Protein AF-Q6SJE0-2-F1 (afdb_monomer_lite)

Structure (mmCIF, N/CA/C/O backbone):
data_AF-Q6SJE0-2-F1
#
_entry.id   AF-Q6SJE0-2-F1
#
loop_
_atom_site.group_PDB
_atom_site.id
_atom_site.type_symbol
_atom_site.label_atom_id
_atom_site.label_alt_id
_atom_site.label_comp_id
_atom_site.label_asym_id
_atom_site.label_entity_id
_atom_site.label_seq_id
_atom_site.pdbx_PDB_ins_code
_atom_site.Cartn_x
_atom_site.Cartn_y
_atom_site.Cartn_z
_atom_site.occupancy
_atom_site.B_iso_or_equiv
_atom_site.auth_seq_id
_atom_site.auth_comp_id
_atom_site.auth_asym_id
_atom_site.auth_atom_id
_atom_site.pdbx_PDB_model_num
ATOM 1 N N . MET A 1 1 ? -68.055 47.814 1.718 1.00 42.75 1 MET A N 1
ATOM 2 C CA . MET A 1 1 ? -67.120 47.490 0.617 1.00 42.75 1 MET A CA 1
ATOM 3 C C . MET A 1 1 ? -65.780 47.172 1.263 1.00 42.75 1 MET A C 1
ATOM 5 O O . MET A 1 1 ? -65.347 47.979 2.069 1.00 42.75 1 MET A O 1
ATOM 9 N N . LEU A 1 2 ? -65.361 45.897 1.252 1.00 44.34 2 LEU A N 1
ATOM 10 C CA . LEU A 1 2 ? -64.237 45.381 0.435 1.00 44.34 2 LEU A CA 1
ATOM 11 C C . LEU A 1 2 ? -62.929 46.127 0.784 1.00 44.34 2 LEU A C 1
ATOM 13 O O . LEU A 1 2 ? -62.863 47.327 0.577 1.00 44.34 2 LEU A O 1
ATOM 17 N N . VAL A 1 3 ? -61.871 45.519 1.325 1.00 53.50 3 VAL A N 1
ATOM 18 C CA . VAL A 1 3 ? -61.211 44.268 0.912 1.00 53.50 3 VAL A CA 1
ATOM 19 C C . VAL A 1 3 ? -60.376 43.715 2.086 1.00 53.50 3 VAL A C 1
ATOM 21 O O . VAL A 1 3 ? -59.632 44.461 2.715 1.00 53.50 3 VAL A O 1
ATOM 24 N N . PHE A 1 4 ? -60.475 42.408 2.355 1.00 48.00 4 PHE A N 1
ATOM 25 C CA . PHE A 1 4 ? -59.538 41.657 3.202 1.00 48.00 4 PHE A CA 1
ATOM 26 C C . PHE A 1 4 ? -58.291 41.302 2.377 1.00 48.00 4 PHE A C 1
ATOM 28 O O . PHE A 1 4 ? -58.415 40.622 1.360 1.00 48.00 4 PHE A O 1
ATOM 35 N N . ILE A 1 5 ? -57.104 41.730 2.812 1.00 68.25 5 ILE A N 1
ATOM 36 C CA . ILE A 1 5 ? -55.817 41.264 2.277 1.00 68.25 5 ILE A CA 1
ATOM 37 C C . ILE A 1 5 ? -55.161 40.419 3.369 1.00 68.25 5 ILE A C 1
ATOM 39 O O . ILE A 1 5 ? -54.798 40.929 4.428 1.00 68.25 5 ILE A O 1
ATOM 43 N N . PHE A 1 6 ? -55.076 39.111 3.125 1.00 64.12 6 PHE A N 1
ATOM 44 C CA . PHE A 1 6 ? -54.436 38.150 4.016 1.00 64.12 6 PHE A CA 1
ATOM 45 C C . PHE A 1 6 ? -52.911 38.280 3.943 1.00 64.12 6 PHE A C 1
ATOM 47 O O . PHE A 1 6 ? -52.312 38.212 2.871 1.00 64.12 6 PHE A O 1
ATOM 54 N N . LEU A 1 7 ? -52.303 38.447 5.117 1.00 50.06 7 LEU A N 1
ATOM 55 C CA . LEU A 1 7 ? -50.870 38.362 5.364 1.00 50.06 7 LEU A CA 1
ATOM 56 C C . LEU A 1 7 ? -50.436 36.891 5.321 1.00 50.06 7 LEU A C 1
ATOM 58 O O . LEU A 1 7 ? -50.905 36.086 6.121 1.00 50.06 7 LEU A O 1
ATOM 62 N N . ALA A 1 8 ? -49.495 36.564 4.441 1.00 60.72 8 ALA A N 1
ATOM 63 C CA . ALA A 1 8 ? -48.647 35.385 4.569 1.00 60.72 8 ALA A CA 1
ATOM 64 C C . ALA A 1 8 ? -47.198 35.877 4.634 1.00 60.72 8 ALA A C 1
ATOM 66 O O . ALA A 1 8 ? -46.525 36.034 3.620 1.00 60.72 8 ALA A O 1
ATOM 67 N N . VAL A 1 9 ? -46.750 36.203 5.847 1.00 64.00 9 VAL A N 1
ATOM 68 C CA . VAL A 1 9 ? -45.335 36.439 6.138 1.00 64.00 9 VAL A CA 1
ATOM 69 C C . VAL A 1 9 ?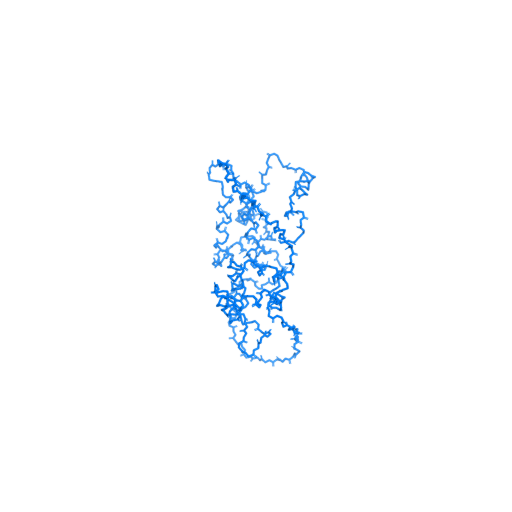 -44.719 35.069 6.386 1.00 64.00 9 VAL A C 1
ATOM 71 O O . VAL A 1 9 ? -44.906 34.469 7.442 1.00 64.00 9 VAL A O 1
ATOM 74 N N . THR A 1 10 ? -44.025 34.546 5.380 1.00 53.22 10 THR A N 1
ATOM 75 C CA . THR A 1 10 ? -43.156 33.378 5.518 1.00 53.22 10 THR A CA 1
ATOM 76 C C . THR A 1 10 ? -41.940 33.778 6.346 1.00 53.22 10 THR A C 1
ATOM 78 O O . THR A 1 10 ? -40.968 34.320 5.825 1.00 53.22 10 THR A O 1
ATOM 81 N N . LEU A 1 11 ? -42.014 33.534 7.653 1.00 48.97 11 LEU A N 1
ATOM 82 C CA . LEU A 1 11 ? -40.846 33.450 8.524 1.00 48.97 11 LEU A CA 1
ATOM 83 C C . LEU A 1 11 ? -40.150 32.116 8.235 1.00 48.97 11 LEU A C 1
ATOM 85 O O . LEU A 1 11 ? -40.431 31.102 8.869 1.00 48.97 11 LEU A O 1
ATOM 89 N N . SER A 1 12 ? -39.266 32.109 7.241 1.00 52.72 12 SER A N 1
ATOM 90 C CA . SER A 1 12 ? -38.270 31.049 7.108 1.00 52.72 12 SER A CA 1
ATOM 91 C C . SER A 1 12 ? -37.163 31.361 8.105 1.00 52.72 12 SER A C 1
ATOM 93 O O . SER A 1 12 ? -36.297 32.187 7.835 1.00 52.72 12 SER A O 1
ATOM 95 N N . SER A 1 13 ? -37.261 30.756 9.289 1.00 42.94 13 SER A N 1
ATOM 96 C CA . SER A 1 13 ? -36.211 30.787 10.303 1.00 42.94 13 SER A CA 1
ATOM 97 C C . SER A 1 13 ? -34.914 30.268 9.692 1.00 42.94 13 SER A C 1
ATOM 99 O O . SER A 1 13 ? -34.855 29.136 9.208 1.00 42.94 13 SER A O 1
ATOM 101 N N . GLU A 1 14 ? -33.884 31.104 9.738 1.00 36.78 14 GLU A N 1
ATOM 102 C CA . GLU A 1 14 ? -32.490 30.710 9.619 1.00 36.78 14 GLU A CA 1
ATOM 103 C C . GLU A 1 14 ? -32.240 29.598 10.646 1.00 36.78 14 GLU A C 1
ATOM 105 O O . GLU A 1 14 ? -32.334 29.824 11.850 1.00 36.78 14 GLU A O 1
ATOM 110 N N . ASN A 1 15 ? -31.993 28.374 10.181 1.00 38.81 15 ASN A N 1
ATOM 111 C CA . ASN A 1 15 ? -31.321 27.363 10.987 1.00 38.81 15 ASN A CA 1
ATOM 112 C C . ASN A 1 15 ? -29.909 27.247 10.426 1.00 38.81 15 ASN A C 1
ATOM 114 O O . ASN A 1 15 ? -29.604 26.431 9.559 1.00 38.81 15 ASN A O 1
ATOM 118 N N . GLU A 1 16 ? -29.079 28.160 10.914 1.00 31.39 16 GLU A N 1
ATOM 119 C CA . GLU A 1 16 ? -27.636 28.034 11.002 1.00 31.39 16 GLU A CA 1
ATOM 120 C C . GLU A 1 16 ? -27.324 26.630 11.548 1.00 31.39 16 GLU A C 1
ATOM 122 O O . GLU A 1 16 ? -27.577 26.330 12.717 1.00 31.39 16 GLU A O 1
ATOM 127 N N . SER A 1 17 ? -26.866 25.714 10.686 1.00 33.19 17 SER A N 1
ATOM 128 C CA . SER A 1 17 ? -26.392 24.405 11.132 1.00 33.19 17 SER A CA 1
ATOM 129 C C . SER A 1 17 ? -25.081 24.628 11.876 1.00 33.19 17 SER A C 1
ATOM 131 O O . SER A 1 17 ? -23.999 24.622 11.285 1.00 33.19 17 SER A O 1
ATOM 133 N N . SER A 1 18 ? -25.200 24.888 13.174 1.00 31.09 18 SER A N 1
ATOM 134 C CA . SER A 1 18 ? -24.094 24.873 14.111 1.00 31.09 18 SER A CA 1
ATOM 135 C C . SER A 1 18 ? -23.296 23.587 13.894 1.00 31.09 18 SER A C 1
ATOM 137 O O . SER A 1 18 ? -23.844 22.482 13.884 1.00 31.09 18 SER A O 1
ATOM 139 N N . SER A 1 19 ? -21.984 23.719 13.696 1.00 32.81 19 SER A N 1
ATOM 140 C CA . SER A 1 19 ? -21.051 22.601 13.801 1.00 32.81 19 SER A CA 1
ATOM 141 C C . SER A 1 19 ? -20.988 22.194 15.274 1.00 32.81 19 SER A C 1
ATOM 143 O O . SER A 1 19 ? -20.052 22.522 16.004 1.00 32.81 19 SER A O 1
ATOM 145 N N . GLN A 1 20 ? -22.054 21.570 15.759 1.00 38.06 20 GLN A N 1
ATOM 146 C CA . GLN A 1 20 ? -22.103 20.996 17.083 1.00 38.06 20 GLN A CA 1
ATOM 147 C C . GLN A 1 20 ? -21.280 19.715 16.989 1.00 38.06 20 GLN A C 1
ATOM 149 O O . GLN A 1 20 ? -21.768 18.711 16.480 1.00 38.06 20 GLN A O 1
ATOM 154 N N . THR A 1 21 ? -20.010 19.786 17.399 1.00 38.28 21 THR A N 1
ATOM 155 C CA . THR A 1 21 ? -19.160 18.614 17.635 1.00 38.28 21 THR A CA 1
ATOM 156 C C . THR A 1 21 ? -19.937 17.687 18.559 1.00 38.28 21 THR A C 1
ATOM 158 O O . THR A 1 21 ? -20.016 17.934 19.767 1.00 38.28 21 THR A O 1
ATOM 161 N N . ASN A 1 22 ? -20.609 16.693 17.985 1.00 53.81 22 ASN A N 1
ATOM 162 C CA . ASN A 1 22 ? -21.460 15.811 18.754 1.00 53.81 22 ASN A CA 1
ATOM 163 C C . ASN A 1 22 ? -20.532 14.796 19.408 1.00 53.81 22 ASN A C 1
ATOM 165 O O . ASN A 1 22 ? -19.924 13.971 18.731 1.00 53.81 22 ASN A O 1
ATOM 169 N N . ASP A 1 23 ? -20.403 14.882 20.731 1.00 78.00 23 ASP A N 1
ATOM 170 C CA . ASP A 1 23 ? -19.726 13.856 21.515 1.00 78.00 23 ASP A CA 1
ATOM 171 C C . ASP A 1 23 ? -20.300 12.482 21.132 1.00 78.00 23 ASP A C 1
ATOM 173 O O . ASP A 1 23 ? -21.518 12.314 21.013 1.00 78.00 23 ASP A O 1
ATOM 177 N N . CYS A 1 24 ? -19.433 11.495 20.914 1.00 85.44 24 CYS A N 1
ATOM 178 C CA . CYS A 1 24 ? -19.840 10.163 20.481 1.00 85.44 24 CYS A CA 1
ATOM 179 C C . CYS A 1 24 ? -20.858 9.555 21.435 1.00 85.44 24 CYS A C 1
ATOM 181 O O . CYS A 1 24 ? -21.830 8.963 20.978 1.00 85.44 24 CYS A O 1
ATOM 183 N N . ALA A 1 25 ? -20.717 9.809 22.739 1.00 83.38 25 ALA A N 1
ATOM 184 C CA . ALA A 1 25 ? -21.702 9.417 23.742 1.00 83.38 25 ALA A CA 1
ATOM 185 C C . ALA A 1 25 ? -23.124 9.912 23.406 1.00 83.38 25 ALA A C 1
ATOM 187 O O . ALA A 1 25 ? -24.089 9.155 23.519 1.00 83.38 25 ALA A O 1
ATOM 188 N N . HIS A 1 26 ? -23.257 11.154 22.933 1.00 85.62 26 HIS A N 1
ATOM 189 C CA . HIS A 1 26 ? -24.540 11.738 22.547 1.00 85.62 26 HIS A CA 1
ATOM 190 C C . HIS A 1 26 ? -25.099 11.112 21.261 1.00 85.62 26 HIS A C 1
ATOM 192 O O . HIS A 1 26 ? -26.293 10.817 21.186 1.00 85.62 26 HIS A O 1
ATOM 198 N N . LEU A 1 27 ? -24.247 10.852 20.261 1.00 88.31 27 LEU A N 1
ATOM 199 C CA . LEU A 1 27 ? -24.658 10.166 19.028 1.00 88.31 27 LEU A CA 1
ATOM 200 C C . LEU A 1 27 ? -25.153 8.744 19.302 1.00 88.31 27 LEU A C 1
ATOM 202 O O . LEU A 1 27 ? -26.175 8.329 18.756 1.00 88.31 27 LEU A O 1
ATOM 206 N N . ILE A 1 28 ? -24.468 8.024 20.188 1.00 87.50 28 ILE A N 1
ATOM 207 C CA . ILE A 1 28 ? -24.848 6.674 20.613 1.00 87.50 28 ILE A CA 1
ATOM 208 C C . ILE A 1 28 ? -26.190 6.712 21.331 1.00 87.50 28 ILE A C 1
ATOM 210 O O . ILE A 1 28 ? -27.094 5.959 20.981 1.00 87.50 28 ILE A O 1
ATOM 214 N N . GLN A 1 29 ? -26.359 7.624 22.291 1.00 86.38 29 GLN A N 1
ATOM 215 C CA . GLN A 1 29 ? -27.620 7.772 23.011 1.00 86.38 29 GLN A CA 1
ATOM 216 C C . GLN A 1 29 ? -28.779 8.069 22.053 1.00 86.38 29 GLN A C 1
ATOM 218 O O . GLN A 1 29 ? -29.840 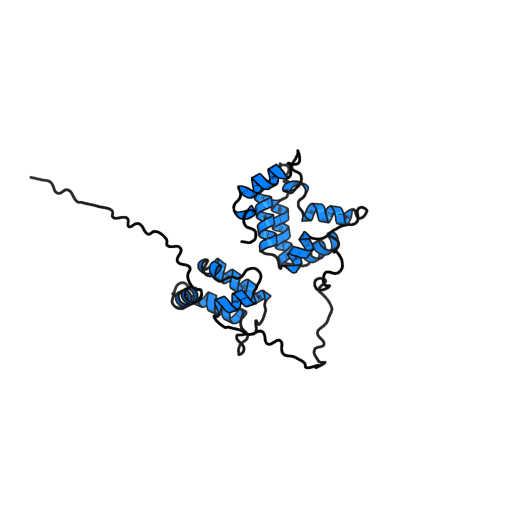7.460 22.168 1.00 86.38 29 GLN A O 1
ATOM 223 N N . LYS A 1 30 ? -28.574 8.958 21.075 1.00 88.44 30 LYS A N 1
ATOM 224 C CA . LYS A 1 30 ? -29.574 9.247 20.044 1.00 88.44 30 LYS A CA 1
ATOM 225 C C . LYS A 1 30 ? -29.898 8.001 19.213 1.00 88.44 30 LYS A C 1
ATOM 227 O O . LYS A 1 30 ? -31.070 7.709 19.012 1.00 88.44 30 LYS A O 1
ATOM 232 N N . CYS A 1 31 ? -28.885 7.245 18.791 1.00 89.06 31 CYS A N 1
ATOM 233 C CA . CYS A 1 31 ? -29.043 6.011 18.016 1.00 89.06 31 CYS A CA 1
ATOM 234 C C . CYS A 1 31 ? -29.829 4.922 18.765 1.00 89.06 31 CYS A C 1
ATOM 236 O O . CYS A 1 31 ? -30.610 4.200 18.151 1.00 89.06 31 CYS A O 1
ATOM 238 N N . LEU A 1 32 ? -29.644 4.824 20.085 1.00 86.94 32 LEU A N 1
ATOM 239 C CA . LEU A 1 32 ? -30.328 3.851 20.942 1.00 86.94 32 LEU A CA 1
ATOM 240 C C . LEU A 1 32 ? -31.783 4.227 21.267 1.00 86.94 32 LEU A C 1
ATOM 242 O O . LEU A 1 32 ? -32.539 3.368 21.706 1.00 86.94 32 LEU A O 1
ATOM 246 N N . ILE A 1 33 ? -32.171 5.494 21.100 1.00 83.06 33 ILE A N 1
ATOM 247 C CA . ILE A 1 33 ? -33.543 5.973 21.345 1.00 83.06 33 ILE A CA 1
ATOM 248 C C . ILE A 1 33 ? -34.345 6.047 20.034 1.00 83.06 33 ILE A C 1
ATOM 250 O O . ILE A 1 33 ? -35.575 6.000 20.059 1.00 83.06 33 ILE A O 1
ATOM 254 N N . ASP A 1 34 ? -33.669 6.188 18.892 1.00 72.69 34 ASP A N 1
ATOM 255 C CA . ASP A 1 34 ? -34.323 6.401 17.604 1.00 72.69 34 ASP A CA 1
ATOM 256 C C . ASP A 1 34 ? -35.016 5.134 17.072 1.00 72.69 34 ASP A C 1
ATOM 258 O O . ASP A 1 34 ? -34.446 4.045 17.021 1.00 72.69 34 ASP A O 1
ATOM 262 N N . ALA A 1 35 ? -36.250 5.300 16.594 1.00 65.00 35 ALA A N 1
ATOM 263 C CA . ALA A 1 35 ? -37.064 4.237 16.006 1.00 65.00 35 ALA A CA 1
ATOM 264 C C . ALA A 1 35 ? -36.675 3.915 14.546 1.00 65.00 35 ALA A C 1
ATOM 266 O O . ALA A 1 35 ? -37.291 3.063 13.906 1.00 65.00 35 ALA A O 1
ATOM 267 N N . ASN A 1 36 ? -35.663 4.595 13.999 1.00 70.75 36 ASN A N 1
ATOM 268 C CA . ASN A 1 36 ? -35.252 4.509 12.595 1.00 70.75 36 ASN A CA 1
ATOM 269 C C . ASN A 1 36 ? -34.405 3.263 12.230 1.00 70.75 36 ASN A C 1
ATOM 271 O O . ASN A 1 36 ? -33.907 3.167 11.109 1.00 70.75 36 ASN A O 1
ATOM 275 N N . GLY A 1 37 ? -34.206 2.321 13.161 1.00 81.06 37 GLY A N 1
ATOM 276 C CA . GLY A 1 37 ? -33.376 1.124 12.959 1.00 81.06 37 GLY A CA 1
ATOM 277 C C . GLY A 1 37 ? -31.879 1.315 13.248 1.00 81.06 37 GLY A C 1
ATOM 278 O O . GLY A 1 37 ? -31.098 0.372 13.069 1.00 81.06 37 GLY A O 1
ATOM 279 N N . CYS A 1 38 ? -31.463 2.495 13.725 1.00 89.75 38 CYS A N 1
ATOM 280 C CA . CYS A 1 38 ? -30.093 2.733 14.179 1.00 89.75 38 CYS A CA 1
ATOM 281 C C . CYS A 1 38 ? -29.732 1.794 15.330 1.00 89.75 38 CYS A C 1
ATOM 283 O O . CYS A 1 38 ? -28.688 1.152 15.266 1.00 89.75 38 CYS A O 1
ATOM 285 N N . GLU A 1 39 ? -30.630 1.618 16.305 1.00 88.44 39 GLU A N 1
ATOM 286 C CA . GLU A 1 39 ? -30.431 0.707 17.436 1.00 88.44 39 GLU A CA 1
ATOM 287 C C . GLU A 1 39 ? -30.041 -0.707 16.974 1.00 88.44 39 GLU A C 1
ATOM 289 O O . GLU A 1 39 ? -29.047 -1.260 17.436 1.00 88.44 39 GLU A O 1
ATOM 294 N N . GLN A 1 40 ? -30.763 -1.280 16.006 1.00 87.50 40 GLN A N 1
ATOM 295 C CA . GLN A 1 40 ? -30.467 -2.621 15.484 1.00 87.50 40 GLN A CA 1
ATOM 296 C C . GLN A 1 40 ? -29.090 -2.687 14.814 1.00 87.50 40 GLN A C 1
ATOM 298 O O . GLN A 1 40 ? -28.345 -3.648 15.009 1.00 87.50 40 GLN A O 1
ATOM 303 N N . SER A 1 41 ? -28.735 -1.653 14.045 1.00 89.31 41 SER A N 1
ATOM 304 C CA . SER A 1 41 ? -27.424 -1.564 13.393 1.00 89.31 41 SER A CA 1
ATOM 305 C C . SER A 1 41 ? -26.297 -1.410 14.422 1.00 89.31 41 SER A C 1
ATOM 307 O O . SER A 1 41 ? -25.254 -2.045 14.285 1.00 89.31 41 SER A O 1
ATOM 309 N N . TRP A 1 42 ? -26.526 -0.625 15.480 1.00 90.81 42 TRP A N 1
ATOM 310 C CA . TRP A 1 42 ? -25.603 -0.455 16.599 1.00 90.81 42 TRP A CA 1
ATOM 311 C C . TRP A 1 42 ? -25.370 -1.768 17.342 1.00 90.81 42 TRP A C 1
ATOM 313 O O . TRP A 1 42 ? -24.224 -2.164 17.522 1.00 90.81 42 TRP A O 1
ATOM 323 N N . ARG A 1 43 ? -26.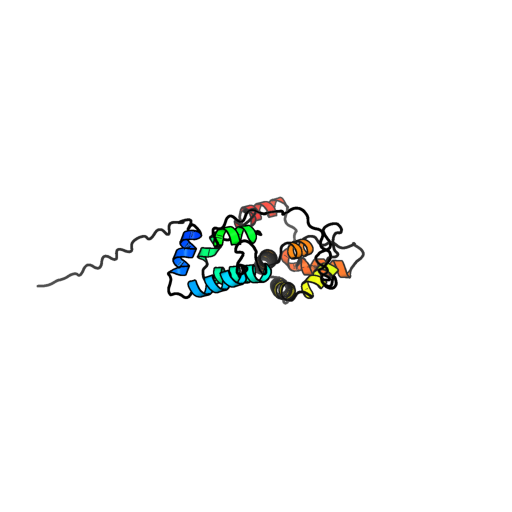441 -2.474 17.724 1.00 88.94 43 ARG A N 1
ATOM 324 C CA . ARG A 1 43 ? -26.356 -3.760 18.435 1.00 88.94 43 ARG A CA 1
ATOM 325 C C . ARG A 1 43 ? -25.638 -4.825 17.613 1.00 88.94 43 ARG A C 1
ATOM 327 O O . ARG A 1 43 ? -24.770 -5.510 18.134 1.00 88.94 43 ARG A O 1
ATOM 334 N N . SER A 1 44 ? -25.925 -4.906 16.312 1.00 88.62 44 SER A N 1
ATOM 335 C CA . SER A 1 44 ? -25.222 -5.827 15.413 1.00 88.62 44 SER A CA 1
ATOM 336 C C . SER A 1 44 ? -23.721 -5.526 15.319 1.00 88.62 44 SER A C 1
ATOM 338 O O . SER A 1 44 ? -22.918 -6.456 15.236 1.00 88.62 44 SER A O 1
ATOM 340 N N . MET A 1 45 ? -23.338 -4.247 15.305 1.00 90.69 45 MET A N 1
ATOM 341 C CA . MET A 1 45 ? -21.936 -3.818 15.310 1.00 90.69 45 MET A CA 1
ATOM 342 C C . MET A 1 45 ? -21.272 -4.120 16.663 1.00 90.69 45 MET A C 1
ATOM 344 O O . MET A 1 45 ? -20.189 -4.700 16.694 1.00 90.69 45 MET A O 1
ATOM 348 N N . GLU A 1 46 ? -21.953 -3.825 17.774 1.00 88.56 46 GLU A N 1
ATOM 349 C CA . GLU A 1 46 ? -21.507 -4.121 19.141 1.00 88.56 46 GLU A CA 1
ATOM 350 C C . GLU A 1 46 ? -21.209 -5.617 19.332 1.00 88.56 46 GLU A C 1
ATOM 352 O O . GLU A 1 46 ? -20.103 -5.962 19.751 1.00 88.56 46 GLU A O 1
ATOM 357 N N . ASP A 1 47 ? -22.134 -6.494 18.934 1.00 87.44 47 ASP A N 1
ATOM 358 C CA . ASP A 1 47 ? -21.988 -7.956 19.020 1.00 87.44 47 ASP A CA 1
ATOM 359 C C . ASP A 1 47 ? -20.854 -8.494 18.134 1.00 87.44 47 ASP A C 1
ATOM 361 O O . ASP A 1 47 ? -20.206 -9.491 18.456 1.00 87.44 47 ASP A O 1
ATOM 365 N N . THR A 1 48 ? -20.599 -7.837 17.001 1.00 89.06 48 THR A N 1
ATOM 366 C CA . THR A 1 48 ? -19.509 -8.213 16.091 1.00 89.06 48 THR A CA 1
ATOM 367 C C . THR A 1 48 ? -18.149 -7.795 16.652 1.00 89.06 48 THR A C 1
ATOM 369 O O . THR A 1 48 ? -17.154 -8.513 16.505 1.00 89.06 48 THR A O 1
ATOM 372 N N . CYS A 1 49 ? -18.094 -6.629 17.294 1.00 88.75 49 CYS A N 1
ATOM 373 C CA . CYS A 1 49 ? -16.867 -6.051 17.815 1.00 88.75 49 CYS A CA 1
ATOM 374 C C . CYS A 1 49 ? -16.447 -6.635 19.162 1.00 88.75 49 CYS A C 1
ATOM 376 O O . CYS A 1 49 ? -15.271 -6.955 19.339 1.00 88.75 49 CYS A O 1
ATOM 378 N N . LEU A 1 50 ? -17.367 -6.754 20.116 1.00 86.19 50 LEU A N 1
ATOM 379 C CA . LEU A 1 50 ? -17.041 -7.061 21.505 1.00 86.19 50 LEU A CA 1
ATOM 380 C C . LEU A 1 50 ? -17.183 -8.552 21.804 1.00 86.19 50 LEU A C 1
ATOM 382 O O . LEU A 1 50 ? -18.142 -9.206 21.406 1.00 86.19 50 LEU A O 1
ATOM 386 N N . THR A 1 51 ? -16.229 -9.096 22.559 1.00 80.69 51 THR A N 1
ATOM 387 C CA . THR A 1 51 ? -16.336 -10.473 23.049 1.00 80.69 51 THR A CA 1
ATOM 388 C C . THR A 1 51 ? -17.349 -10.525 24.199 1.00 80.69 51 THR A C 1
ATOM 390 O O . THR A 1 51 ? -17.220 -9.750 25.154 1.00 80.69 51 THR A O 1
ATOM 393 N N . PRO A 1 52 ? -18.327 -11.449 24.187 1.00 75.56 52 PRO A N 1
ATOM 394 C CA . PRO A 1 52 ? -19.202 -11.661 25.334 1.00 75.56 52 PRO A CA 1
ATOM 395 C C . PRO A 1 52 ? -18.379 -11.924 26.604 1.00 75.56 52 PRO A C 1
ATOM 397 O O . PRO A 1 52 ? -17.584 -12.860 26.656 1.00 75.56 52 PRO A O 1
ATOM 400 N N . GLY A 1 53 ? -18.548 -11.082 27.624 1.00 73.44 53 GLY A N 1
ATOM 401 C CA . GLY A 1 53 ? -17.830 -11.191 28.901 1.00 73.44 53 GLY A CA 1
ATOM 402 C C . GLY A 1 53 ? -16.515 -10.405 29.005 1.00 73.44 53 GLY A C 1
ATOM 403 O O . GLY A 1 53 ? -16.064 -10.179 30.125 1.00 73.44 53 GLY A O 1
ATOM 404 N N . ASP A 1 54 ? -15.943 -9.914 27.900 1.00 76.00 54 ASP A N 1
ATOM 405 C CA . ASP A 1 54 ? -14.799 -8.992 27.919 1.00 76.00 54 ASP A CA 1
ATOM 406 C C . ASP A 1 54 ? -14.958 -7.902 26.854 1.00 76.00 54 ASP A C 1
ATOM 408 O O . ASP A 1 54 ? -14.568 -8.039 25.693 1.00 76.00 54 ASP A O 1
ATOM 412 N N . SER A 1 55 ? -15.507 -6.767 27.281 1.00 69.75 55 SER A N 1
ATOM 413 C CA . SER A 1 55 ? -15.717 -5.612 26.409 1.00 69.75 55 SER A CA 1
ATOM 414 C C . SER A 1 55 ? -14.442 -4.861 26.024 1.00 69.75 55 SER A C 1
ATOM 416 O O . SER A 1 55 ? -14.538 -3.862 25.320 1.00 69.75 55 SER A O 1
ATOM 418 N N . CYS A 1 56 ? -13.274 -5.272 26.520 1.00 74.56 56 CYS A N 1
ATOM 419 C CA . CYS A 1 56 ? -11.991 -4.708 26.108 1.00 74.56 56 CYS A CA 1
ATOM 420 C C . CYS A 1 56 ? -11.252 -5.575 25.090 1.00 74.56 56 CYS A C 1
ATOM 422 O O . CYS A 1 56 ? -10.234 -5.143 24.546 1.00 74.56 56 CYS A O 1
ATOM 424 N N . LYS A 1 57 ? -11.782 -6.761 24.783 1.00 81.06 57 LYS A N 1
ATOM 425 C CA . LYS A 1 57 ? -11.240 -7.649 23.765 1.00 81.06 57 LYS A CA 1
ATOM 426 C C . LYS A 1 57 ? -12.094 -7.607 22.504 1.00 81.06 57 LYS A C 1
ATOM 428 O O . LYS A 1 57 ? -13.252 -8.032 22.500 1.00 81.06 57 LYS A O 1
ATOM 433 N N . ILE A 1 58 ? -11.484 -7.140 21.417 1.00 84.12 58 ILE A N 1
ATOM 434 C CA . ILE A 1 58 ? -12.094 -7.175 20.087 1.00 84.12 58 ILE A CA 1
ATOM 435 C C . ILE A 1 58 ? -12.114 -8.633 19.612 1.00 84.12 58 ILE A C 1
ATOM 437 O O . ILE A 1 58 ? -11.060 -9.266 19.549 1.00 84.12 58 ILE A O 1
ATOM 441 N N . ASN A 1 59 ? -13.299 -9.170 19.309 1.00 79.94 59 ASN A N 1
ATOM 442 C CA . ASN A 1 59 ? -13.477 -10.580 18.938 1.00 79.94 59 ASN A CA 1
ATOM 443 C C . ASN A 1 59 ? -12.801 -10.893 17.591 1.00 79.94 59 ASN A C 1
ATOM 445 O O . ASN A 1 59 ? -11.924 -11.749 17.494 1.00 79.94 59 ASN A O 1
ATOM 449 N N . ASN A 1 60 ? -13.174 -10.144 16.552 1.00 86.25 60 ASN A N 1
ATOM 450 C CA . ASN A 1 60 ? -12.588 -10.245 15.223 1.00 86.25 60 ASN A CA 1
ATOM 451 C C . ASN A 1 60 ? -12.407 -8.837 14.645 1.00 86.25 60 ASN A C 1
ATOM 453 O O . ASN A 1 60 ? -13.385 -8.163 14.326 1.00 86.25 60 ASN A O 1
ATOM 457 N N . SER A 1 61 ? -11.156 -8.387 14.522 1.00 87.19 61 SER A N 1
ATOM 458 C CA . SER A 1 61 ? -10.831 -7.020 14.097 1.00 87.19 61 SER A CA 1
ATOM 459 C C . SER A 1 61 ? -11.365 -6.680 12.704 1.00 87.19 61 SER A C 1
ATOM 461 O O . SER A 1 61 ? -11.871 -5.577 12.506 1.00 87.19 61 SER A O 1
ATOM 463 N N . LEU A 1 62 ? -11.316 -7.629 11.763 1.00 86.81 62 LEU A N 1
ATOM 464 C CA . LEU A 1 62 ? -11.817 -7.448 10.400 1.00 86.81 62 LEU A CA 1
ATOM 465 C C . LEU A 1 62 ? -13.337 -7.267 10.391 1.00 86.81 62 LEU A C 1
ATOM 467 O O . LEU A 1 62 ? -13.840 -6.288 9.844 1.00 86.81 62 LEU A O 1
ATOM 471 N N . HIS A 1 63 ? -14.066 -8.188 11.023 1.00 87.75 63 HIS A N 1
ATOM 472 C CA . HIS A 1 63 ? -15.526 -8.118 11.072 1.00 87.75 63 HIS A CA 1
ATOM 473 C C . HIS A 1 63 ? -16.005 -6.898 11.863 1.00 87.75 63 HIS A C 1
ATOM 475 O O . HIS A 1 63 ? -16.956 -6.241 11.447 1.00 87.75 63 HIS A O 1
ATOM 481 N N . CYS A 1 64 ? -15.315 -6.556 12.954 1.00 91.31 64 CYS A N 1
ATOM 482 C CA . CYS A 1 64 ? -15.591 -5.349 13.720 1.00 91.31 64 CYS A CA 1
ATOM 483 C C . CYS A 1 64 ? -15.461 -4.102 12.838 1.00 91.31 64 CYS A C 1
ATOM 485 O O . CYS A 1 64 ? -16.410 -3.327 12.740 1.00 91.31 64 CYS A O 1
ATOM 487 N N . ASN A 1 65 ? -14.346 -3.955 12.115 1.00 90.69 65 ASN A N 1
ATOM 488 C CA . ASN A 1 65 ? -14.135 -2.820 11.218 1.00 90.69 65 ASN A CA 1
ATOM 489 C C . ASN A 1 65 ? -15.218 -2.728 10.127 1.00 90.69 65 ASN A C 1
ATOM 491 O O . ASN A 1 65 ? -15.811 -1.669 9.939 1.00 90.69 65 ASN A O 1
ATOM 495 N N . LEU A 1 66 ? -15.549 -3.847 9.472 1.00 90.62 66 LEU A N 1
ATOM 496 C CA . LEU A 1 66 ? -16.625 -3.895 8.472 1.00 90.62 66 LEU A CA 1
ATOM 497 C C . LEU A 1 66 ? -17.984 -3.497 9.066 1.00 90.62 66 LEU A C 1
ATOM 499 O O . LEU A 1 66 ? -18.747 -2.760 8.444 1.00 90.62 66 LEU A O 1
ATOM 503 N N . SER A 1 67 ? -18.290 -3.953 10.281 1.00 90.75 67 SER A N 1
ATOM 504 C CA . SER A 1 67 ? -19.544 -3.610 10.956 1.00 90.75 67 SER A CA 1
ATOM 505 C C . SER A 1 67 ? -19.613 -2.135 11.374 1.00 90.75 67 SER A C 1
ATOM 507 O O . SER A 1 67 ? -20.674 -1.519 11.265 1.00 90.75 67 SER A O 1
ATOM 509 N N . ILE A 1 68 ? -18.483 -1.536 11.772 1.00 92.56 68 ILE A N 1
ATOM 510 C CA . ILE A 1 68 ? -18.364 -0.096 12.041 1.00 92.56 68 ILE A CA 1
ATOM 511 C C . ILE A 1 68 ? -18.584 0.698 10.751 1.00 92.56 68 ILE A C 1
ATOM 513 O O . ILE A 1 68 ? -19.360 1.652 10.749 1.00 92.56 68 ILE A O 1
ATOM 517 N N . GLN A 1 69 ? -17.960 0.290 9.644 1.00 92.00 69 GLN A N 1
ATOM 518 C CA . GLN A 1 69 ? -18.157 0.930 8.341 1.00 92.00 69 GLN A CA 1
ATOM 519 C C . GLN A 1 69 ? -19.628 0.876 7.910 1.00 92.00 69 GLN A C 1
ATOM 521 O O . GLN A 1 69 ? -20.202 1.913 7.587 1.00 92.00 69 GLN A O 1
ATOM 526 N N . ALA A 1 70 ? -20.277 -0.287 8.017 1.00 91.69 70 ALA A N 1
ATOM 527 C CA . ALA A 1 70 ? -21.698 -0.439 7.702 1.00 91.69 70 ALA A CA 1
ATOM 528 C C . ALA A 1 70 ? -22.612 0.440 8.583 1.00 91.69 70 ALA A C 1
ATOM 530 O O . ALA A 1 70 ? -23.628 0.958 8.110 1.00 91.69 70 ALA A O 1
ATOM 531 N N . LEU A 1 71 ? -22.265 0.634 9.863 1.00 90.88 71 LEU A N 1
ATOM 532 C CA . LEU A 1 71 ? -22.978 1.556 10.751 1.00 90.88 71 LEU A CA 1
ATOM 533 C C . LEU A 1 71 ? -22.820 3.012 10.285 1.00 90.88 71 LEU A C 1
ATOM 535 O O . LEU A 1 71 ? -23.810 3.743 10.231 1.00 90.88 71 LEU A O 1
ATOM 539 N N . VAL A 1 72 ? -21.598 3.421 9.938 1.00 92.06 72 VAL A N 1
ATOM 540 C CA . VAL A 1 72 ? -21.265 4.788 9.504 1.00 92.06 72 VAL A CA 1
ATOM 541 C C . VAL A 1 72 ? -21.888 5.115 8.146 1.00 92.06 72 VAL A C 1
ATOM 543 O O . VAL A 1 72 ? -22.378 6.225 7.964 1.00 92.06 72 VAL A O 1
ATOM 546 N N . GLU A 1 73 ? -21.940 4.158 7.218 1.00 88.94 73 GLU A N 1
ATOM 547 C CA . GLU A 1 73 ? -22.616 4.316 5.922 1.00 88.94 73 GLU A CA 1
ATOM 548 C C . GLU A 1 73 ? -24.114 4.599 6.074 1.00 88.94 73 GLU A C 1
ATOM 550 O O . GLU A 1 73 ? -24.682 5.383 5.315 1.00 88.94 73 GLU A O 1
ATOM 555 N N . LYS A 1 74 ? -24.766 3.983 7.067 1.00 87.00 74 LYS A N 1
ATOM 556 C CA . LYS A 1 74 ? -26.185 4.235 7.362 1.00 87.00 74 LYS A CA 1
ATOM 557 C C . LYS A 1 74 ? -26.397 5.487 8.208 1.00 87.00 74 LYS A C 1
ATOM 559 O O . LYS A 1 74 ? -27.415 6.156 8.065 1.00 87.00 74 LYS A O 1
ATOM 564 N N . ASN A 1 75 ? -25.457 5.793 9.097 1.00 87.12 75 ASN A N 1
ATOM 565 C CA . ASN A 1 75 ? -25.549 6.878 10.065 1.00 87.12 75 ASN A CA 1
ATOM 566 C C . ASN A 1 75 ? -24.262 7.708 10.041 1.00 87.12 75 ASN A C 1
ATOM 568 O O . ASN A 1 75 ? -23.418 7.616 10.935 1.00 87.12 75 ASN A O 1
ATOM 572 N N . PHE A 1 76 ? -24.147 8.567 9.026 1.00 88.69 76 PHE A N 1
ATOM 573 C CA . PHE A 1 76 ? -22.948 9.368 8.744 1.00 88.69 76 PHE A CA 1
ATOM 574 C C . PHE A 1 76 ? -22.439 10.209 9.923 1.00 88.69 76 PHE A C 1
ATOM 576 O O . PHE A 1 76 ? -21.257 10.546 9.957 1.00 88.69 76 PHE A O 1
ATOM 583 N N . GLN A 1 77 ? -23.289 10.520 10.911 1.00 88.62 77 GLN A N 1
ATOM 584 C CA . GLN A 1 77 ? -22.887 11.246 12.122 1.00 88.62 77 GLN A CA 1
ATOM 585 C C . GLN A 1 77 ? -21.770 10.515 12.896 1.00 88.62 77 GLN A C 1
ATOM 587 O O . GLN A 1 77 ? -20.916 11.166 13.489 1.00 88.62 77 GLN A O 1
ATOM 592 N N . PHE A 1 78 ? -21.707 9.177 12.834 1.00 89.56 78 PHE A N 1
ATOM 593 C CA . PHE A 1 78 ? -20.650 8.389 13.483 1.00 89.56 78 PHE A CA 1
ATOM 594 C C . PHE A 1 78 ? -19.267 8.547 12.844 1.00 89.56 78 PHE A C 1
ATOM 596 O O . PHE A 1 78 ? -18.285 8.102 13.436 1.00 89.56 78 PHE A O 1
ATOM 603 N N . LYS A 1 79 ? -19.144 9.203 11.681 1.00 90.44 79 LYS A N 1
ATOM 604 C CA . LYS A 1 79 ? -17.838 9.475 11.063 1.00 90.44 79 LYS A CA 1
ATOM 605 C C . LYS A 1 79 ? -16.919 10.266 12.002 1.00 90.44 79 LYS A C 1
ATOM 607 O O . LYS A 1 79 ? -15.722 10.008 12.041 1.00 90.44 79 LYS A O 1
ATOM 612 N N . GLU A 1 80 ? -17.481 11.160 12.820 1.00 87.75 80 GLU A N 1
ATOM 613 C CA . GLU A 1 80 ? -16.739 11.925 13.834 1.00 87.75 80 GLU A CA 1
ATOM 614 C C . GLU A 1 80 ? -16.215 11.050 14.988 1.00 87.75 80 GLU A C 1
ATOM 616 O O . GLU A 1 80 ? -15.323 11.466 15.728 1.00 87.75 80 GLU A O 1
ATOM 621 N N . CYS A 1 81 ? -16.724 9.823 15.139 1.00 89.56 81 CYS A N 1
ATOM 622 C CA . CYS A 1 81 ? -16.322 8.861 16.167 1.00 89.56 81 CYS A CA 1
ATOM 623 C C . CYS A 1 81 ? -15.211 7.907 15.739 1.00 89.56 81 CYS A C 1
ATOM 625 O O . CYS A 1 81 ? -14.754 7.109 16.556 1.00 89.56 81 CYS A O 1
ATOM 627 N N . LEU A 1 82 ? -14.755 8.000 14.494 1.00 91.50 82 LEU A N 1
ATOM 628 C CA . LEU A 1 82 ? -13.672 7.171 13.989 1.00 91.50 82 LEU A CA 1
ATOM 629 C C . LEU A 1 82 ? -12.314 7.792 14.326 1.00 91.50 82 LEU A C 1
ATOM 631 O O . LEU A 1 82 ? -12.151 9.014 14.311 1.00 91.50 82 LEU A O 1
ATOM 635 N N . CYS A 1 83 ? -11.341 6.940 14.635 1.00 89.06 83 CYS A N 1
ATOM 636 C CA . CYS A 1 83 ? -9.936 7.318 14.711 1.00 89.06 83 CYS A CA 1
ATOM 637 C C . CYS A 1 83 ? -9.224 6.889 13.427 1.00 89.06 83 CYS A C 1
ATOM 639 O O . CYS A 1 83 ? -9.543 5.851 12.849 1.00 89.06 83 CYS A O 1
ATOM 641 N N . MET A 1 84 ? -8.244 7.678 12.995 1.00 84.00 84 MET A N 1
ATOM 642 C CA . MET A 1 84 ? -7.444 7.368 11.813 1.00 84.00 84 MET A CA 1
ATOM 643 C C . MET A 1 84 ? -6.567 6.137 12.079 1.00 84.00 84 MET A C 1
ATOM 645 O O . MET A 1 84 ? -5.751 6.166 12.997 1.00 84.00 84 MET A O 1
ATOM 649 N N . ASP A 1 85 ? -6.775 5.070 11.304 1.00 75.62 85 ASP A N 1
ATOM 650 C CA . ASP A 1 85 ? -6.010 3.810 11.323 1.00 75.62 85 ASP A CA 1
ATOM 651 C C . ASP A 1 85 ? -5.855 3.123 12.692 1.00 75.62 85 ASP A C 1
ATOM 653 O O . ASP A 1 85 ? -4.978 2.282 12.889 1.00 75.62 85 ASP A O 1
ATOM 657 N N . ASP A 1 86 ? -6.736 3.431 13.645 1.00 85.56 86 ASP A N 1
ATOM 658 C CA . ASP A 1 86 ? -6.703 2.848 14.982 1.00 85.56 86 ASP A CA 1
ATOM 659 C C . ASP A 1 86 ? -8.087 2.317 15.369 1.00 85.56 86 ASP A C 1
ATOM 661 O O . ASP A 1 86 ? -8.976 3.039 15.843 1.00 85.56 86 ASP A O 1
ATOM 665 N N . LEU A 1 87 ? -8.266 1.009 15.159 1.00 87.44 87 LEU A N 1
ATOM 666 C CA . LEU A 1 87 ? -9.483 0.297 15.537 1.00 87.44 87 LEU A CA 1
ATOM 667 C C . LEU A 1 87 ? -9.688 0.318 17.054 1.00 87.44 87 LEU A C 1
ATOM 669 O O . LEU A 1 87 ? -10.819 0.476 17.497 1.00 87.44 87 LEU A O 1
ATOM 673 N N . HIS A 1 88 ? -8.626 0.204 17.855 1.00 85.56 88 HIS A N 1
ATOM 674 C CA . HIS A 1 88 ? -8.747 0.249 19.312 1.00 85.56 88 HIS A CA 1
ATOM 675 C C . HIS A 1 88 ? -9.210 1.627 19.781 1.00 85.56 88 HIS A C 1
ATOM 677 O O . HIS A 1 88 ? -10.101 1.714 20.621 1.00 85.56 88 HIS A O 1
ATOM 683 N N . CYS A 1 89 ? -8.665 2.703 19.217 1.00 88.38 89 CYS A N 1
ATOM 684 C CA . CYS A 1 89 ? -9.126 4.062 19.479 1.00 88.38 89 CYS A CA 1
ATOM 685 C C . CYS A 1 89 ? -10.587 4.249 19.060 1.00 88.38 89 CYS A C 1
ATOM 687 O O . CYS A 1 89 ? -11.380 4.764 19.845 1.00 88.38 89 CYS A O 1
ATOM 689 N N . THR A 1 90 ? -10.961 3.773 17.869 1.00 89.88 90 THR A N 1
ATOM 690 C CA . THR A 1 90 ? -12.339 3.852 17.362 1.00 89.88 90 THR A CA 1
ATOM 691 C C . THR A 1 90 ? -13.311 3.112 18.279 1.00 89.88 90 THR A C 1
ATOM 693 O O . THR A 1 90 ? -14.298 3.684 18.732 1.00 89.88 90 THR A O 1
ATOM 696 N N . VAL A 1 91 ? -12.997 1.864 18.629 1.00 88.12 91 VAL A N 1
ATOM 697 C CA . VAL A 1 91 ? -13.757 1.036 19.577 1.00 88.12 91 VAL A CA 1
ATOM 698 C C . VAL A 1 91 ? -13.840 1.734 20.937 1.00 88.12 91 VAL A C 1
ATOM 700 O O . VAL A 1 91 ? -14.926 1.873 21.488 1.00 88.12 91 VAL A O 1
ATOM 703 N N . ASN A 1 92 ? -12.741 2.275 21.464 1.00 83.94 92 ASN A N 1
ATOM 704 C CA . ASN A 1 92 ? -12.753 3.003 22.735 1.00 83.94 92 ASN A CA 1
ATOM 705 C C . ASN A 1 92 ? -13.638 4.260 22.686 1.00 83.94 92 ASN A C 1
ATOM 707 O O . ASN A 1 92 ? -14.328 4.557 23.663 1.00 83.94 92 ASN A O 1
ATOM 711 N N . LYS A 1 93 ? -13.644 4.988 21.563 1.00 87.62 93 LYS A N 1
ATOM 712 C CA . LYS A 1 93 ? -14.461 6.193 21.363 1.00 87.62 93 LYS A CA 1
ATOM 713 C C . LYS A 1 93 ? -15.947 5.858 21.198 1.00 87.62 93 LYS A C 1
ATOM 715 O O . LYS A 1 93 ? -16.787 6.570 21.740 1.00 87.62 93 LYS A O 1
ATOM 720 N N . LEU A 1 94 ? -16.262 4.756 20.515 1.00 88.94 94 LEU A N 1
ATOM 721 C CA . LEU A 1 94 ? -17.624 4.252 20.324 1.00 88.94 94 LEU A CA 1
ATOM 722 C C . LEU A 1 94 ? -18.198 3.594 21.581 1.00 88.94 94 LEU A C 1
ATOM 724 O O . LEU A 1 94 ? -19.370 3.760 21.874 1.00 88.94 94 LEU A O 1
ATOM 728 N N . PHE A 1 95 ? -17.413 2.854 22.354 1.00 84.44 95 PHE A N 1
ATOM 729 C CA . PHE A 1 95 ? -17.935 2.155 23.533 1.00 84.44 95 PHE A CA 1
ATOM 730 C C . PHE A 1 95 ? -17.682 2.907 24.841 1.00 84.44 95 PHE A C 1
ATOM 732 O O . PHE A 1 95 ? -18.110 2.452 25.901 1.00 84.44 95 PHE A O 1
ATOM 739 N N . GLY A 1 96 ? -16.984 4.048 24.794 1.00 68.50 96 GLY A N 1
ATOM 740 C CA . GLY A 1 96 ? -16.709 4.895 25.957 1.00 68.50 96 GLY A CA 1
ATOM 741 C C . GLY A 1 96 ? -15.889 4.203 27.049 1.00 68.50 96 GLY A C 1
ATOM 742 O O . GLY A 1 96 ? -15.877 4.649 28.198 1.00 68.50 96 GLY A O 1
ATOM 743 N N . LYS A 1 97 ? -15.217 3.092 26.726 1.00 64.81 97 LYS A N 1
ATOM 744 C CA . LYS A 1 97 ? -14.464 2.284 27.687 1.00 64.81 97 LYS A CA 1
ATOM 745 C C . LYS A 1 97 ? -12.981 2.594 27.567 1.00 64.81 97 LYS A C 1
ATOM 747 O O . LYS A 1 97 ? -12.379 2.454 26.509 1.00 64.81 97 LYS A O 1
ATOM 752 N N . LYS A 1 98 ? -12.370 3.005 28.681 1.00 58.88 98 LYS A N 1
ATOM 753 C CA . LYS A 1 98 ? -10.913 3.128 28.793 1.00 58.88 98 LYS A CA 1
ATOM 754 C C . LYS A 1 98 ? -10.315 1.735 28.960 1.00 58.88 98 LYS A C 1
ATOM 756 O O . LYS A 1 98 ? -10.032 1.311 30.077 1.00 58.88 98 LYS A O 1
ATOM 761 N N . CYS A 1 99 ? -10.146 1.016 27.860 1.00 65.38 99 CYS A N 1
ATOM 762 C CA . CYS A 1 99 ? -9.384 -0.222 27.876 1.00 65.38 99 CYS A CA 1
ATOM 763 C C . CYS A 1 99 ? -7.896 0.123 28.014 1.00 65.38 99 CYS A C 1
ATOM 765 O O . CYS A 1 99 ? -7.266 0.637 27.094 1.00 65.38 99 CYS A O 1
ATOM 767 N N . THR A 1 100 ? -7.334 -0.087 29.204 1.00 53.34 100 THR A N 1
ATOM 768 C CA . THR A 1 100 ? -5.886 -0.021 29.418 1.00 53.34 100 THR A CA 1
ATOM 769 C C . THR A 1 100 ? -5.245 -1.218 28.730 1.00 53.34 100 THR A C 1
ATOM 771 O O . THR A 1 100 ? -5.612 -2.348 29.055 1.00 53.34 100 THR A O 1
ATOM 774 N N . ASN A 1 101 ? -4.279 -0.995 27.833 1.00 49.88 101 ASN A N 1
ATOM 775 C CA . ASN A 1 101 ? -3.430 -2.074 27.327 1.00 49.88 101 ASN A CA 1
ATOM 776 C C . ASN A 1 101 ? -2.705 -2.716 28.516 1.00 49.88 101 ASN A C 1
ATOM 778 O O . ASN A 1 101 ? -1.659 -2.237 28.951 1.00 49.88 101 ASN A O 1
ATOM 782 N N . LYS A 1 102 ? -3.254 -3.805 29.055 1.00 41.78 102 LYS A N 1
ATOM 783 C CA . LYS A 1 102 ? -2.457 -4.760 29.808 1.00 41.78 102 LYS A CA 1
ATOM 784 C C . LYS A 1 102 ? -1.585 -5.473 28.787 1.00 41.78 102 LYS A C 1
ATOM 786 O O . LYS A 1 102 ? -1.993 -6.454 28.177 1.00 41.78 102 LYS A O 1
ATOM 791 N N . THR A 1 103 ? -0.378 -4.963 28.574 1.00 39.38 103 THR A N 1
ATOM 792 C CA . THR A 1 103 ? 0.731 -5.832 28.182 1.00 39.38 103 THR A CA 1
ATOM 793 C C . THR A 1 103 ? 0.995 -6.748 29.373 1.00 39.38 103 THR A C 1
ATOM 795 O O . THR A 1 103 ? 1.831 -6.438 30.223 1.00 39.38 103 THR A O 1
ATOM 798 N N . ASP A 1 104 ? 0.201 -7.812 29.499 1.00 38.69 104 ASP A N 1
ATOM 799 C CA . ASP A 1 104 ? 0.430 -8.833 30.509 1.00 38.69 104 ASP A CA 1
ATOM 800 C C . ASP A 1 104 ? 1.715 -9.583 30.147 1.00 38.69 104 ASP A C 1
ATOM 802 O O . ASP A 1 104 ? 1.877 -10.181 29.081 1.00 38.69 104 ASP A O 1
ATOM 806 N N . ASN A 1 105 ? 2.667 -9.447 31.061 1.00 32.12 105 ASN A N 1
ATOM 807 C CA . ASN A 1 105 ? 3.929 -10.150 31.101 1.00 32.12 105 ASN A CA 1
ATOM 808 C C . ASN A 1 105 ? 3.693 -11.661 31.255 1.00 32.12 105 ASN A C 1
ATOM 810 O O . ASN A 1 105 ? 2.900 -12.072 32.090 1.00 32.12 105 ASN A O 1
ATOM 814 N N . MET A 1 106 ? 4.490 -12.449 30.527 1.00 34.44 106 MET A N 1
ATOM 815 C CA . MET A 1 106 ? 4.909 -13.818 30.857 1.00 34.44 106 MET A CA 1
ATOM 816 C C . MET A 1 106 ? 3.805 -14.841 31.173 1.00 34.44 106 MET A C 1
ATOM 818 O O . MET A 1 106 ? 3.452 -15.028 32.326 1.00 34.44 106 MET A O 1
ATOM 822 N N . GLU A 1 107 ? 3.480 -15.692 30.199 1.00 36.69 107 GLU A N 1
ATOM 823 C CA . GLU A 1 107 ? 3.500 -17.135 30.457 1.00 36.69 107 GLU A CA 1
ATOM 824 C C . GLU A 1 107 ? 3.769 -17.911 29.164 1.00 36.69 107 GLU A C 1
ATOM 826 O O . GLU A 1 107 ? 3.046 -17.829 28.173 1.00 36.69 107 GLU A O 1
ATOM 831 N N . LYS A 1 108 ? 4.893 -18.636 29.170 1.00 34.12 108 LYS A N 1
ATOM 832 C CA . LYS A 1 108 ? 5.156 -19.728 28.240 1.00 34.12 108 LYS A CA 1
ATOM 833 C C . LYS A 1 108 ? 4.051 -20.750 28.465 1.00 34.12 108 LYS A C 1
ATOM 835 O O . LYS A 1 108 ? 4.113 -21.450 29.470 1.00 34.12 108 LYS A O 1
ATOM 840 N N . ASP A 1 109 ? 3.141 -20.914 27.515 1.00 38.81 109 ASP A N 1
ATOM 841 C CA . ASP A 1 109 ? 2.516 -22.216 27.374 1.00 38.81 109 ASP A CA 1
ATOM 842 C C . ASP A 1 109 ? 2.394 -22.644 25.918 1.00 38.81 109 ASP A C 1
ATOM 844 O O . ASP A 1 109 ? 1.975 -21.927 25.012 1.00 38.81 109 ASP A O 1
ATOM 848 N N . ASN A 1 110 ? 2.917 -23.838 25.711 1.00 36.00 110 ASN A N 1
ATOM 849 C CA . ASN A 1 110 ? 3.278 -24.430 24.447 1.00 36.00 110 ASN A CA 1
ATOM 850 C C . ASN A 1 110 ? 2.110 -25.327 24.047 1.00 36.00 110 ASN A C 1
ATOM 852 O O . ASN A 1 110 ? 2.162 -26.533 24.291 1.00 36.00 110 ASN A O 1
ATOM 856 N N . LYS A 1 111 ? 1.007 -24.746 23.550 1.00 38.94 111 LYS A N 1
ATOM 857 C CA . LYS A 1 111 ? -0.169 -25.561 23.214 1.00 38.94 111 LYS A CA 1
ATOM 858 C C . LYS A 1 111 ? -1.181 -24.999 22.223 1.00 38.94 111 LYS A C 1
ATOM 860 O O . LYS A 1 111 ? -2.286 -2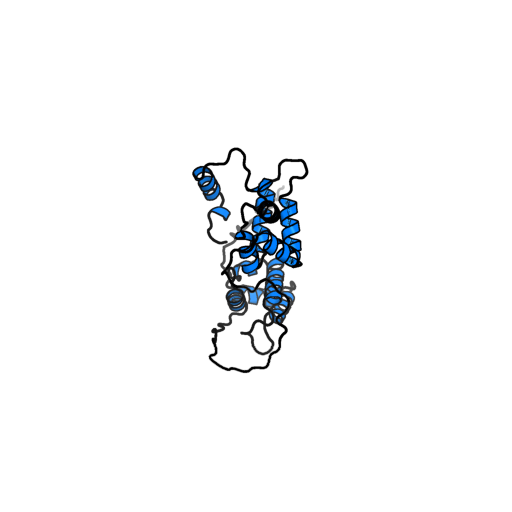5.507 22.209 1.00 38.94 111 LYS A O 1
ATOM 865 N N . ASP A 1 112 ? -0.794 -24.112 21.311 1.00 41.41 112 ASP A N 1
ATOM 866 C CA . ASP A 1 112 ? -1.589 -23.875 20.099 1.00 41.41 112 ASP A CA 1
ATOM 867 C C . ASP A 1 112 ? -0.751 -24.130 18.852 1.00 41.41 112 ASP A C 1
ATOM 869 O O . ASP A 1 112 ? -0.092 -23.272 18.270 1.00 41.41 112 ASP A O 1
ATOM 873 N N . LYS A 1 113 ? -0.796 -25.397 18.448 1.00 30.22 113 LYS A N 1
ATOM 874 C CA . LYS A 1 113 ? -0.427 -25.889 17.128 1.00 30.22 113 LYS A CA 1
ATOM 875 C C . LYS A 1 113 ? -1.436 -25.328 16.113 1.00 30.22 113 LYS A C 1
ATOM 877 O O . LYS A 1 113 ? -2.290 -26.063 15.629 1.00 30.22 113 LYS A O 1
ATOM 882 N N . TRP A 1 114 ? -1.371 -24.029 15.823 1.00 33.81 114 TRP A N 1
ATOM 883 C CA . TRP A 1 114 ? -2.125 -23.423 14.727 1.00 33.81 114 TRP A CA 1
ATOM 884 C C . TRP A 1 114 ? -1.227 -23.376 13.492 1.00 33.81 114 TRP A C 1
ATOM 886 O O . TRP A 1 114 ? -0.126 -22.830 13.518 1.00 33.81 114 TRP A O 1
ATOM 896 N N . ASN A 1 115 ? -1.677 -24.048 12.437 1.00 27.64 115 ASN A N 1
ATOM 897 C CA . ASN A 1 115 ? -0.982 -24.239 11.171 1.00 27.64 115 ASN A CA 1
ATOM 898 C C . ASN A 1 115 ? -0.424 -22.922 10.597 1.00 27.64 115 ASN A C 1
ATOM 900 O O . ASN A 1 115 ? -1.144 -22.149 9.971 1.00 27.64 115 ASN A O 1
ATOM 904 N N . LEU A 1 116 ? 0.884 -22.710 10.771 1.00 31.97 116 LEU A N 1
ATOM 905 C CA . LEU A 1 116 ? 1.693 -21.727 10.051 1.00 31.97 116 LEU A CA 1
ATOM 906 C C . LEU A 1 116 ? 1.875 -22.214 8.606 1.00 31.97 116 LEU A C 1
ATOM 908 O O . LEU A 1 116 ? 2.893 -22.782 8.224 1.00 31.97 116 LEU A O 1
ATOM 912 N N . THR A 1 117 ? 0.831 -22.091 7.805 1.00 29.39 117 THR A N 1
ATOM 913 C CA . THR A 1 117 ? 0.881 -22.258 6.352 1.00 29.39 117 THR A CA 1
ATOM 914 C C . THR A 1 117 ? -0.262 -21.413 5.803 1.00 29.39 117 THR A C 1
ATOM 916 O O . THR A 1 117 ? -1.386 -21.533 6.280 1.00 29.39 117 THR A O 1
ATOM 919 N N . THR A 1 118 ? 0.020 -20.572 4.801 1.00 32.06 118 THR A N 1
ATOM 920 C CA . THR A 1 118 ? -0.920 -19.693 4.062 1.00 32.06 118 THR A CA 1
ATOM 921 C C . THR A 1 118 ? -1.195 -18.281 4.630 1.00 32.06 118 THR A C 1
ATOM 923 O O . THR A 1 118 ? -2.314 -17.973 5.001 1.00 32.06 118 THR A O 1
ATOM 926 N N . THR A 1 119 ? -0.196 -17.383 4.610 1.00 36.53 119 THR A N 1
ATOM 927 C CA . THR A 1 119 ? -0.370 -15.961 4.198 1.00 36.53 119 THR A CA 1
ATOM 928 C C . THR A 1 119 ? 1.009 -15.313 3.976 1.00 36.53 119 THR A C 1
ATOM 930 O O . THR A 1 119 ? 1.792 -15.271 4.926 1.00 36.53 119 THR A O 1
ATOM 933 N N . PRO A 1 120 ? 1.328 -14.767 2.783 1.00 40.50 120 PRO A N 1
ATOM 934 C CA . PRO A 1 120 ? 2.622 -14.116 2.498 1.00 40.50 120 PRO A CA 1
ATOM 935 C C . PRO A 1 120 ? 2.866 -12.808 3.274 1.00 40.50 120 PRO A C 1
ATOM 937 O O . PRO A 1 120 ? 3.963 -12.260 3.264 1.00 40.50 120 PRO A O 1
ATOM 940 N N . PHE A 1 121 ? 1.845 -12.289 3.954 1.00 42.91 121 PHE A N 1
ATOM 941 C CA . PHE A 1 121 ? 1.778 -10.893 4.381 1.00 42.91 121 PHE A CA 1
ATOM 942 C C . PHE A 1 121 ? 2.387 -10.569 5.760 1.00 42.91 121 PHE A C 1
ATOM 944 O O . PHE A 1 121 ? 2.308 -9.426 6.201 1.00 42.91 121 PHE A O 1
ATOM 951 N N . TYR A 1 122 ? 3.022 -11.533 6.440 1.00 38.22 122 TYR A N 1
ATOM 952 C CA . TYR A 1 122 ? 3.590 -11.342 7.790 1.00 38.22 122 TYR A CA 1
ATOM 953 C C . TYR A 1 122 ? 5.127 -11.339 7.859 1.00 38.22 122 TYR A C 1
ATOM 955 O O . TYR A 1 122 ? 5.694 -11.28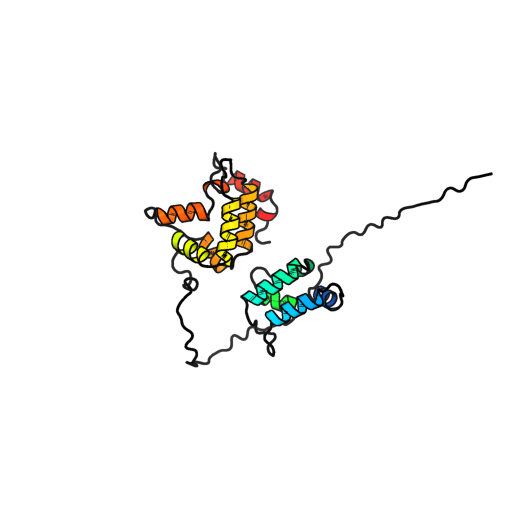8 8.953 1.00 38.22 122 TYR A O 1
ATOM 963 N N . HIS A 1 123 ? 5.831 -11.335 6.721 1.00 37.25 123 HIS A N 1
ATOM 964 C CA . HIS A 1 123 ? 7.281 -11.131 6.730 1.00 37.25 123 HIS A CA 1
ATOM 965 C C . HIS A 1 123 ? 7.605 -9.633 6.823 1.00 37.25 123 HIS A C 1
ATOM 967 O O . HIS A 1 123 ? 7.592 -8.903 5.837 1.00 37.25 123 HIS A O 1
ATOM 973 N N . GLY A 1 124 ? 7.865 -9.169 8.047 1.00 31.73 124 GLY A N 1
ATOM 974 C CA . GLY A 1 124 ? 8.118 -7.763 8.347 1.00 31.73 124 GLY A CA 1
ATOM 975 C C . GLY A 1 124 ? 9.243 -7.139 7.516 1.00 31.73 124 GLY A C 1
ATOM 976 O O . GLY A 1 124 ? 10.340 -7.684 7.489 1.00 31.73 124 GLY A O 1
ATOM 977 N N . PHE A 1 125 ? 8.935 -5.991 6.894 1.00 42.41 125 PHE A N 1
ATOM 978 C CA . PHE A 1 125 ? 9.732 -4.788 6.557 1.00 42.41 125 PHE A CA 1
ATOM 979 C C . PHE A 1 125 ? 11.211 -4.876 6.116 1.00 42.41 125 PHE A C 1
ATOM 981 O O . PHE A 1 125 ? 11.806 -3.841 5.824 1.00 42.41 125 PHE A O 1
ATOM 988 N N . LYS A 1 126 ? 11.850 -6.044 6.054 1.00 40.91 126 LYS A N 1
ATOM 989 C CA . LYS A 1 126 ? 13.301 -6.170 5.847 1.00 40.91 126 LYS A CA 1
ATOM 990 C C . LYS A 1 126 ? 13.726 -6.376 4.396 1.00 40.91 126 LYS A C 1
ATOM 992 O O . LYS A 1 126 ? 14.923 -6.375 4.130 1.00 40.91 126 LYS A O 1
ATOM 997 N N . GLN A 1 127 ? 12.791 -6.493 3.462 1.00 52.03 127 GLN A N 1
ATOM 998 C CA . GLN A 1 127 ? 13.093 -6.590 2.039 1.00 52.03 127 GLN A CA 1
ATOM 999 C C . GLN A 1 127 ? 12.007 -5.846 1.261 1.00 52.03 127 GLN A C 1
ATOM 1001 O O . GLN A 1 127 ? 10.825 -6.114 1.468 1.00 52.03 127 GLN A O 1
ATOM 1006 N N . MET A 1 128 ? 12.401 -4.878 0.421 1.00 60.38 128 MET A N 1
ATOM 1007 C CA . MET A 1 128 ? 11.492 -4.284 -0.565 1.00 60.38 128 MET A CA 1
ATOM 1008 C C . MET A 1 128 ? 10.924 -5.432 -1.398 1.00 60.38 128 MET A C 1
ATOM 1010 O O . MET A 1 128 ? 11.688 -6.170 -2.021 1.00 60.38 128 MET A O 1
ATOM 1014 N N . GLN A 1 129 ? 9.611 -5.632 -1.327 1.00 75.38 129 GLN A N 1
ATOM 1015 C CA . GLN A 1 129 ? 8.955 -6.712 -2.052 1.00 75.38 129 GLN A CA 1
ATOM 1016 C C . GLN A 1 129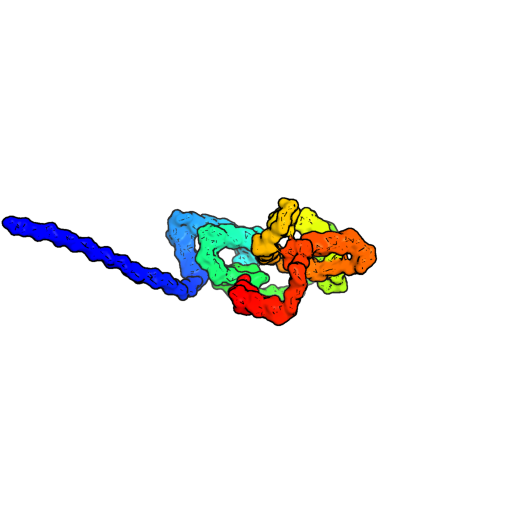 ? 8.852 -6.348 -3.534 1.00 75.38 129 GLN A C 1
ATOM 1018 O O . GLN A 1 129 ? 8.679 -5.176 -3.887 1.00 75.38 129 GLN A O 1
ATOM 1023 N N . SER A 1 130 ? 8.968 -7.361 -4.393 1.00 92.19 130 SER A N 1
ATOM 1024 C CA . SER A 1 130 ? 8.792 -7.201 -5.834 1.00 92.19 130 SER A CA 1
ATOM 1025 C C . SER A 1 130 ? 7.379 -6.703 -6.128 1.00 92.19 130 SER A C 1
ATOM 1027 O O . SER A 1 130 ? 6.411 -7.262 -5.612 1.00 92.19 130 SER A O 1
ATOM 1029 N N . CYS A 1 131 ? 7.223 -5.689 -6.985 1.00 96.19 131 CYS A N 1
ATOM 1030 C CA . CYS A 1 131 ? 5.881 -5.239 -7.373 1.00 96.19 131 CYS A CA 1
ATOM 1031 C C . CYS A 1 131 ? 5.035 -6.352 -7.990 1.00 96.19 131 CYS A C 1
ATOM 1033 O O . CYS A 1 131 ? 3.813 -6.309 -7.857 1.00 96.19 131 CYS A O 1
ATOM 1035 N N . LEU A 1 132 ? 5.660 -7.346 -8.627 1.00 95.75 132 LEU A N 1
ATOM 1036 C CA . LEU A 1 132 ? 4.950 -8.519 -9.124 1.00 95.75 132 LEU A CA 1
ATOM 1037 C C . LEU A 1 132 ? 4.363 -9.339 -7.968 1.00 95.75 132 LEU A C 1
ATOM 1039 O O . LEU A 1 132 ? 3.155 -9.538 -7.923 1.00 95.75 132 LEU A O 1
ATOM 1043 N N . GLU A 1 133 ? 5.192 -9.727 -6.997 1.00 93.94 133 GLU A N 1
ATOM 1044 C CA . GLU A 1 133 ? 4.780 -10.559 -5.856 1.00 93.94 133 GLU A CA 1
ATOM 1045 C C . GLU A 1 133 ? 3.685 -9.888 -5.017 1.00 93.94 133 GLU A C 1
ATOM 1047 O O . GLU A 1 133 ? 2.703 -10.525 -4.637 1.00 93.94 133 GLU A O 1
ATOM 1052 N N . VAL A 1 134 ? 3.816 -8.582 -4.755 1.00 92.88 134 VAL A N 1
ATOM 1053 C CA . VAL A 1 134 ? 2.796 -7.833 -4.003 1.00 92.88 134 VAL A CA 1
ATOM 1054 C C . VAL A 1 134 ? 1.480 -7.772 -4.778 1.00 92.88 134 VAL A C 1
ATOM 1056 O O . VAL A 1 134 ? 0.404 -7.924 -4.194 1.00 92.88 134 VAL A O 1
ATOM 1059 N N . THR A 1 135 ? 1.550 -7.568 -6.096 1.00 94.50 135 THR A N 1
ATOM 1060 C CA . THR A 1 135 ? 0.357 -7.521 -6.949 1.00 94.50 135 THR A CA 1
ATOM 1061 C C . THR A 1 135 ? -0.330 -8.884 -6.988 1.00 94.50 135 THR A C 1
ATOM 1063 O O . THR A 1 135 ? -1.542 -8.953 -6.799 1.00 94.50 135 THR A O 1
ATOM 1066 N N . GLU A 1 136 ? 0.423 -9.972 -7.153 1.00 94.50 136 GLU A N 1
ATOM 1067 C CA . GLU A 1 136 ? -0.106 -11.341 -7.120 1.00 94.50 136 GLU A CA 1
ATOM 1068 C C . GLU A 1 136 ? -0.784 -11.653 -5.783 1.00 94.50 136 GLU A C 1
ATOM 1070 O O . GLU A 1 136 ? -1.884 -12.209 -5.755 1.00 94.50 136 GLU A O 1
ATOM 1075 N N . ALA A 1 137 ? -0.177 -11.232 -4.672 1.00 90.88 137 ALA A N 1
ATOM 1076 C CA . ALA A 1 137 ? -0.750 -11.418 -3.348 1.00 90.88 137 ALA A CA 1
ATOM 1077 C C . ALA A 1 137 ? -2.059 -10.625 -3.160 1.00 90.88 137 ALA A C 1
ATOM 1079 O O . ALA A 1 137 ? -3.010 -11.151 -2.583 1.00 90.88 137 ALA A O 1
ATOM 1080 N N . CYS A 1 138 ? -2.146 -9.393 -3.680 1.00 91.94 138 CYS A N 1
ATOM 1081 C CA . CYS A 1 138 ? -3.388 -8.611 -3.687 1.00 91.94 138 CYS A CA 1
ATOM 1082 C C . CYS A 1 138 ? -4.469 -9.251 -4.570 1.00 91.94 138 CYS A C 1
ATOM 1084 O O . CYS A 1 138 ? -5.621 -9.338 -4.162 1.00 91.94 138 CYS A O 1
ATOM 1086 N N . VAL A 1 139 ? -4.114 -9.743 -5.759 1.00 94.44 139 VAL A N 1
ATOM 1087 C CA . VAL A 1 139 ? -5.060 -10.422 -6.662 1.00 94.44 139 VAL A CA 1
ATOM 1088 C C . VAL A 1 139 ? -5.586 -11.729 -6.050 1.00 94.44 139 VAL A C 1
ATOM 1090 O O . VAL A 1 139 ? -6.734 -12.107 -6.296 1.00 94.44 139 VAL A O 1
ATOM 1093 N N . GLY A 1 140 ? -4.774 -12.401 -5.227 1.00 89.38 140 GLY A N 1
ATOM 1094 C CA . GLY A 1 140 ? -5.177 -13.575 -4.451 1.00 89.38 140 GLY A CA 1
ATOM 1095 C C . GLY A 1 140 ? -6.127 -13.276 -3.284 1.00 89.38 140 GLY A C 1
ATOM 1096 O O . GLY A 1 140 ? -6.839 -14.179 -2.844 1.00 89.38 140 GLY A O 1
ATOM 1097 N N . ASP A 1 141 ? -6.175 -12.034 -2.798 1.00 86.06 141 ASP A N 1
ATOM 1098 C CA . ASP A 1 141 ? -7.122 -11.587 -1.776 1.00 86.06 141 ASP A CA 1
ATOM 1099 C C . ASP A 1 141 ? -8.403 -11.033 -2.419 1.00 86.06 141 ASP A C 1
ATOM 1101 O O . ASP A 1 141 ? -8.365 -10.148 -3.270 1.00 86.06 141 ASP A O 1
ATOM 1105 N N . VAL A 1 142 ? -9.571 -11.532 -2.008 1.00 85.19 142 VAL A N 1
ATOM 1106 C CA . VAL A 1 142 ? -10.851 -11.197 -2.663 1.00 85.19 142 VAL A CA 1
ATOM 1107 C C . VAL A 1 142 ? -11.189 -9.706 -2.540 1.00 85.19 142 VAL A C 1
ATOM 1109 O O . VAL A 1 142 ? -11.714 -9.117 -3.487 1.00 85.19 142 VAL A O 1
ATOM 1112 N N . VAL A 1 143 ? -10.886 -9.088 -1.395 1.00 83.94 143 VAL A N 1
ATOM 1113 C CA . VAL A 1 143 ? -11.204 -7.677 -1.132 1.00 83.94 143 VAL A CA 1
ATOM 1114 C C . VAL A 1 143 ? -10.246 -6.774 -1.900 1.00 83.94 143 VAL A C 1
ATOM 1116 O O . VAL A 1 143 ? -10.689 -5.866 -2.607 1.00 83.94 143 VAL A O 1
ATOM 1119 N N . CYS A 1 144 ? -8.945 -7.052 -1.808 1.00 91.56 144 CYS A N 1
ATOM 1120 C CA . CYS A 1 144 ? -7.916 -6.305 -2.515 1.00 91.56 144 CYS A CA 1
ATOM 1121 C C . CYS A 1 144 ? -8.120 -6.394 -4.025 1.00 91.56 144 CYS A C 1
ATOM 1123 O O . CYS A 1 144 ? -8.156 -5.361 -4.685 1.00 91.56 144 CYS A O 1
ATOM 1125 N N . ASN A 1 145 ? -8.365 -7.590 -4.564 1.00 93.81 145 ASN A N 1
ATOM 1126 C CA . ASN A 1 145 ? -8.616 -7.791 -5.986 1.00 93.81 145 ASN A CA 1
ATOM 1127 C C . ASN A 1 145 ? -9.854 -7.024 -6.477 1.00 93.81 145 ASN A C 1
ATOM 1129 O O . ASN A 1 145 ? -9.786 -6.326 -7.486 1.00 93.81 145 ASN A O 1
ATOM 1133 N N . ALA A 1 146 ? -10.977 -7.089 -5.751 1.00 89.56 146 ALA A N 1
ATOM 1134 C CA . ALA A 1 146 ? -12.192 -6.368 -6.135 1.00 89.56 146 ALA A CA 1
ATOM 1135 C C . ALA A 1 146 ? -11.966 -4.846 -6.189 1.00 89.56 146 ALA A C 1
ATOM 1137 O O . ALA A 1 146 ? -12.368 -4.189 -7.153 1.00 89.56 146 ALA A O 1
ATOM 1138 N N . GLN A 1 147 ? -11.281 -4.291 -5.187 1.00 91.31 147 GLN A N 1
ATOM 1139 C CA . GLN A 1 147 ? -10.944 -2.867 -5.134 1.00 91.31 147 GLN A CA 1
ATOM 1140 C C . GLN A 1 147 ? -9.913 -2.481 -6.205 1.00 91.31 147 GLN A C 1
ATOM 1142 O O . GLN A 1 147 ? -10.079 -1.472 -6.895 1.00 91.31 147 GLN A O 1
ATOM 1147 N N . LEU A 1 148 ? -8.884 -3.309 -6.403 1.00 94.25 148 LEU A N 1
ATOM 1148 C CA . LEU A 1 148 ? -7.850 -3.114 -7.416 1.00 94.25 148 LEU A CA 1
ATOM 1149 C C . LEU A 1 148 ? -8.459 -3.119 -8.824 1.00 94.25 148 LEU A C 1
ATOM 1151 O O . LEU A 1 148 ? -8.125 -2.262 -9.636 1.00 94.25 148 LEU A O 1
ATOM 1155 N N . ALA A 1 149 ? -9.399 -4.022 -9.110 1.00 93.00 149 ALA A N 1
ATOM 1156 C CA . ALA A 1 149 ? -10.088 -4.086 -10.395 1.00 93.00 149 ALA A CA 1
ATOM 1157 C C . ALA A 1 149 ? -10.892 -2.807 -10.696 1.00 93.00 149 ALA A C 1
ATOM 1159 O O . ALA A 1 149 ? -10.866 -2.316 -11.827 1.00 93.00 149 ALA A O 1
ATOM 1160 N N . LEU A 1 150 ? -11.580 -2.238 -9.697 1.00 91.06 150 LEU A N 1
ATOM 1161 C CA . LEU A 1 150 ? -12.290 -0.959 -9.839 1.00 91.06 150 LEU A CA 1
ATOM 1162 C C . LEU A 1 150 ? -11.321 0.195 -10.108 1.00 91.06 150 LEU A C 1
ATOM 1164 O O . LEU A 1 150 ? -11.550 0.993 -11.019 1.00 91.06 150 LEU A O 1
ATOM 1168 N N . TYR A 1 151 ? -10.225 0.245 -9.353 1.00 92.31 151 TYR A N 1
ATOM 1169 C CA . TYR A 1 151 ? -9.156 1.218 -9.540 1.00 92.31 151 TYR A CA 1
ATOM 1170 C C . TYR A 1 151 ? -8.552 1.151 -10.953 1.00 92.31 151 TYR A C 1
ATOM 1172 O O . TYR A 1 151 ? -8.529 2.158 -11.664 1.00 92.31 151 TYR A O 1
ATOM 1180 N N . LEU A 1 152 ? -8.135 -0.035 -11.404 1.00 93.12 152 LEU A N 1
ATOM 1181 C CA . LEU A 1 152 ? -7.533 -0.222 -12.725 1.00 93.12 152 LEU A CA 1
ATOM 1182 C C . LEU A 1 152 ? -8.515 0.118 -13.850 1.00 93.12 152 LEU A C 1
ATOM 1184 O O . LEU A 1 152 ? -8.125 0.723 -14.849 1.00 93.12 152 LEU A O 1
ATOM 1188 N N . LYS A 1 153 ? -9.803 -0.201 -13.680 1.00 91.44 153 LYS A N 1
ATOM 1189 C CA . LYS A 1 153 ? -10.854 0.176 -14.633 1.00 91.44 153 LYS A CA 1
ATOM 1190 C C . LYS A 1 153 ? -10.994 1.694 -14.760 1.00 91.44 153 LYS A C 1
ATOM 1192 O O . LYS A 1 153 ? -11.119 2.188 -15.878 1.00 91.44 153 LYS A O 1
ATOM 1197 N N . ALA A 1 154 ? -10.955 2.427 -13.648 1.00 90.62 154 ALA A N 1
ATOM 1198 C CA . ALA A 1 154 ? -11.048 3.888 -13.639 1.00 90.62 154 ALA A CA 1
ATOM 1199 C C . ALA A 1 154 ? -9.832 4.575 -14.288 1.00 90.62 154 ALA A C 1
ATOM 1201 O O . ALA A 1 154 ? -9.959 5.673 -14.825 1.00 90.62 154 ALA A O 1
ATOM 1202 N N . CYS A 1 155 ? -8.669 3.923 -14.255 1.00 92.06 155 CYS A N 1
ATOM 1203 C CA . CYS A 1 155 ? -7.416 4.428 -14.818 1.00 92.06 155 CYS A CA 1
ATOM 1204 C C . CYS A 1 155 ? -7.078 3.879 -16.215 1.00 92.06 155 CYS A C 1
ATOM 1206 O O . CYS A 1 155 ? -6.033 4.213 -16.779 1.00 92.06 155 CYS A O 1
ATOM 1208 N N . SER A 1 156 ? -7.943 3.040 -16.788 1.00 85.81 156 SER A N 1
ATOM 1209 C CA . SER A 1 156 ? -7.742 2.458 -18.116 1.00 85.81 156 SER A CA 1
ATOM 1210 C C . SER A 1 156 ? -8.109 3.443 -19.229 1.00 85.81 156 SER A C 1
ATOM 1212 O O . SER A 1 156 ? -9.165 4.075 -19.210 1.00 85.81 156 SER A O 1
ATOM 1214 N N . ALA A 1 157 ? -7.259 3.536 -20.253 1.00 71.12 157 ALA A N 1
ATOM 1215 C CA . ALA A 1 157 ? -7.548 4.285 -21.472 1.00 71.12 157 ALA A CA 1
ATOM 1216 C C . ALA A 1 157 ? -8.394 3.424 -22.429 1.00 71.12 157 ALA A C 1
ATOM 1218 O O . ALA A 1 157 ? -7.865 2.598 -23.171 1.00 71.12 157 ALA A O 1
ATOM 1219 N N . ASN A 1 158 ? -9.716 3.612 -22.443 1.00 61.69 158 ASN A N 1
ATOM 1220 C CA . ASN A 1 158 ? -10.613 2.937 -23.394 1.00 61.69 158 ASN A CA 1
ATOM 1221 C C . ASN A 1 158 ? -10.557 3.600 -24.785 1.00 61.69 158 ASN A C 1
ATOM 1223 O O . ASN A 1 158 ? -11.526 4.215 -25.223 1.00 61.69 158 ASN A O 1
ATOM 1227 N N . GLY A 1 159 ? -9.404 3.548 -25.460 1.00 60.97 159 GLY A N 1
ATOM 1228 C CA . GLY A 1 159 ? -9.216 4.128 -26.802 1.00 60.97 159 GLY A CA 1
ATOM 1229 C C . GLY A 1 159 ? -9.240 5.665 -26.873 1.00 60.97 159 GLY A C 1
ATOM 1230 O O . GLY A 1 159 ? -9.042 6.220 -27.948 1.00 60.97 159 GLY A O 1
ATOM 1231 N N . ASN A 1 160 ? -9.427 6.342 -25.736 1.00 64.81 160 ASN A N 1
ATOM 1232 C CA . ASN A 1 160 ? -9.376 7.793 -25.552 1.00 64.81 160 ASN A CA 1
ATOM 1233 C C . ASN A 1 160 ? -8.333 8.159 -24.483 1.00 64.81 160 ASN A C 1
ATOM 1235 O O . ASN A 1 160 ? -7.876 7.295 -23.732 1.00 64.81 160 ASN A O 1
ATOM 1239 N N . LEU A 1 161 ? -7.993 9.451 -24.390 1.00 75.69 161 LEU A N 1
ATOM 1240 C CA . LEU A 1 161 ? -7.248 10.003 -23.253 1.00 75.69 161 LEU A CA 1
ATOM 1241 C C . LEU A 1 161 ? -7.938 9.586 -21.944 1.00 75.69 161 LEU A C 1
ATOM 1243 O O . LEU A 1 161 ? -9.157 9.704 -21.819 1.00 75.69 161 LEU A O 1
ATOM 1247 N N . CYS A 1 162 ? -7.161 9.075 -20.994 1.00 85.12 162 CYS A N 1
ATOM 1248 C CA . CYS A 1 162 ? -7.673 8.665 -19.693 1.00 85.12 162 CYS A CA 1
ATOM 1249 C C . CYS A 1 162 ? -8.256 9.863 -18.924 1.00 85.12 162 CYS A C 1
ATOM 1251 O O . CYS A 1 162 ? -7.690 10.959 -18.952 1.00 85.12 162 CYS A O 1
ATOM 1253 N N . ASP A 1 163 ? -9.359 9.653 -18.201 1.00 87.94 163 ASP A N 1
ATOM 1254 C CA . ASP A 1 163 ? -9.882 10.654 -17.270 1.00 87.94 163 ASP A CA 1
ATOM 1255 C C . ASP A 1 163 ? -9.010 10.690 -16.008 1.00 87.94 163 ASP A C 1
ATOM 1257 O O . ASP A 1 163 ? -9.210 9.941 -15.049 1.00 87.94 163 ASP A O 1
ATOM 1261 N N . VAL A 1 164 ? -8.024 11.589 -16.019 1.00 86.94 164 VAL A N 1
ATOM 1262 C CA . VAL A 1 164 ? -7.058 11.755 -14.926 1.00 86.94 164 VAL A CA 1
ATOM 1263 C C . VAL A 1 164 ? -7.754 12.052 -13.596 1.00 86.94 164 VAL A C 1
ATOM 1265 O O . VAL A 1 164 ? -7.324 11.546 -12.562 1.00 86.94 164 VAL A O 1
ATOM 1268 N N . LYS A 1 165 ? -8.845 12.833 -13.590 1.00 86.56 165 LYS A N 1
ATOM 1269 C CA . LYS A 1 165 ? -9.547 13.185 -12.345 1.00 86.56 165 LYS A CA 1
ATOM 1270 C C . LYS A 1 165 ? -10.265 11.974 -11.764 1.00 86.56 165 LYS A C 1
ATOM 1272 O O . LYS A 1 165 ? -10.162 11.728 -10.562 1.00 86.56 165 LYS A O 1
ATOM 1277 N N . HIS A 1 166 ? -10.954 11.211 -12.610 1.00 89.88 166 HIS A N 1
ATOM 1278 C CA . HIS A 1 166 ? -11.628 9.986 -12.188 1.00 89.88 166 HIS A CA 1
ATOM 1279 C C . HIS A 1 166 ? -10.626 8.928 -11.705 1.00 89.88 166 HIS A C 1
ATOM 1281 O O . HIS A 1 166 ? -10.808 8.356 -10.630 1.00 89.88 166 HIS A O 1
ATOM 1287 N N . CYS A 1 167 ? -9.516 8.749 -12.425 1.00 92.56 167 CYS A N 1
ATOM 1288 C CA . CYS A 1 167 ? -8.428 7.865 -12.015 1.00 92.56 167 CYS A CA 1
ATOM 1289 C C . CYS A 1 167 ? -7.834 8.273 -10.654 1.00 92.56 167 CYS A C 1
ATOM 1291 O O . CYS A 1 167 ? -7.714 7.447 -9.753 1.00 92.56 167 CYS A O 1
ATOM 1293 N N . GLN A 1 168 ? -7.537 9.560 -10.440 1.00 90.12 168 GLN A N 1
ATOM 1294 C CA . GLN A 1 168 ? -7.032 10.056 -9.154 1.00 90.12 168 GLN A CA 1
ATOM 1295 C C . GLN A 1 168 ? -8.027 9.863 -8.001 1.00 90.12 168 GLN A C 1
ATOM 1297 O O . GLN A 1 168 ? -7.614 9.608 -6.869 1.00 90.12 168 GLN A O 1
ATOM 1302 N N . ALA A 1 169 ? -9.332 10.001 -8.246 1.00 90.62 169 ALA A N 1
ATOM 1303 C CA . ALA A 1 169 ? -10.351 9.712 -7.238 1.00 90.62 169 ALA A CA 1
ATOM 1304 C C . ALA A 1 169 ? -10.372 8.217 -6.877 1.00 90.62 169 ALA A C 1
ATOM 1306 O O . ALA A 1 169 ? -10.403 7.876 -5.696 1.00 90.62 169 ALA A O 1
ATOM 1307 N N . ALA A 1 170 ? -10.270 7.338 -7.877 1.00 92.25 170 ALA A N 1
ATOM 1308 C CA . ALA A 1 170 ? -10.209 5.896 -7.670 1.00 92.25 170 ALA A CA 1
ATOM 1309 C C . ALA A 1 170 ? -8.934 5.452 -6.930 1.00 92.25 170 ALA A C 1
ATOM 1311 O O . ALA A 1 170 ? -9.017 4.593 -6.058 1.00 92.25 170 ALA A O 1
ATOM 1312 N N . ILE A 1 171 ? -7.780 6.077 -7.203 1.00 93.12 171 ILE A N 1
ATOM 1313 C CA . ILE A 1 171 ? -6.529 5.848 -6.454 1.00 93.12 171 ILE A CA 1
ATOM 1314 C C . ILE A 1 171 ? -6.722 6.166 -4.970 1.00 93.12 171 ILE A C 1
ATOM 1316 O O . ILE A 1 171 ? -6.388 5.348 -4.116 1.00 93.12 171 ILE A O 1
ATOM 1320 N N . ARG A 1 172 ? -7.269 7.349 -4.651 1.00 91.56 172 ARG A N 1
ATOM 1321 C CA . ARG A 1 172 ? -7.518 7.747 -3.255 1.00 91.56 172 ARG A CA 1
ATOM 1322 C C . ARG A 1 172 ? -8.458 6.761 -2.572 1.00 91.56 172 ARG A C 1
ATOM 1324 O O . ARG A 1 172 ? -8.139 6.274 -1.494 1.00 91.56 172 ARG A O 1
ATOM 1331 N N . PHE A 1 173 ? -9.562 6.424 -3.237 1.00 90.06 173 PHE A N 1
ATOM 1332 C CA . PHE A 1 173 ? -10.534 5.468 -2.722 1.00 90.06 173 PHE A CA 1
ATOM 1333 C C . PHE A 1 173 ? -9.904 4.096 -2.455 1.00 90.06 173 PHE A C 1
ATOM 1335 O O . PHE A 1 173 ? -10.141 3.517 -1.401 1.00 90.06 173 PHE A O 1
ATOM 1342 N N . PHE A 1 174 ? -9.065 3.594 -3.363 1.00 92.81 174 PHE A N 1
ATOM 1343 C CA . PHE A 1 174 ? -8.373 2.321 -3.188 1.00 92.81 174 PHE A CA 1
ATOM 1344 C C . PHE A 1 174 ? -7.503 2.316 -1.927 1.00 92.81 174 PHE A C 1
ATOM 1346 O O . PHE A 1 174 ? -7.693 1.470 -1.057 1.00 92.81 174 PHE A O 1
ATOM 1353 N N . TYR A 1 175 ? -6.590 3.282 -1.793 1.00 93.31 175 TYR A N 1
ATOM 1354 C CA . TYR A 1 175 ? -5.656 3.312 -0.666 1.00 93.31 175 TYR A CA 1
ATOM 1355 C C . TYR A 1 175 ? -6.334 3.624 0.675 1.00 93.31 175 TYR A C 1
ATOM 1357 O O . TYR A 1 175 ? -5.907 3.088 1.691 1.00 93.31 175 TYR A O 1
ATOM 1365 N N . GLN A 1 176 ? -7.406 4.422 0.688 1.00 87.50 176 GLN A N 1
ATOM 1366 C CA . GLN A 1 176 ? -8.180 4.708 1.905 1.00 87.50 176 GLN A CA 1
ATOM 1367 C C . GLN A 1 176 ? -8.975 3.499 2.418 1.00 87.50 176 GLN A C 1
ATOM 1369 O O . GLN A 1 176 ? -9.262 3.419 3.608 1.00 87.50 176 GLN A O 1
ATOM 1374 N N . ASN A 1 177 ? -9.347 2.565 1.537 1.00 83.88 177 ASN A N 1
ATOM 1375 C CA . ASN A 1 177 ? -10.163 1.398 1.891 1.00 83.88 177 ASN A CA 1
ATOM 1376 C C . ASN A 1 177 ? -9.355 0.096 1.994 1.00 83.88 177 ASN A C 1
ATOM 1378 O O . ASN A 1 177 ? -9.935 -0.982 2.138 1.00 83.88 177 ASN A O 1
ATOM 1382 N N . MET A 1 178 ? -8.027 0.173 1.911 1.00 85.06 178 MET A N 1
ATOM 1383 C CA . MET A 1 178 ? -7.144 -0.986 1.960 1.00 85.06 178 MET A CA 1
ATOM 1384 C C . MET A 1 178 ? -6.456 -1.096 3.321 1.00 85.06 178 MET A C 1
ATOM 1386 O O . MET A 1 178 ? -6.050 -0.072 3.870 1.00 85.06 178 MET A O 1
ATOM 1390 N N . PRO A 1 179 ? -6.280 -2.309 3.889 1.00 84.75 179 PRO A N 1
ATOM 1391 C CA . PRO A 1 179 ? -5.521 -2.465 5.121 1.00 84.75 179 PRO A CA 1
ATOM 1392 C C . PRO A 1 179 ? -4.130 -1.844 4.982 1.00 84.75 179 PRO A C 1
ATOM 1394 O O . PRO A 1 179 ? -3.453 -2.077 3.978 1.00 84.75 179 PRO A O 1
ATOM 1397 N N . PHE A 1 180 ? -3.694 -1.101 6.003 1.00 81.81 180 PHE A N 1
ATOM 1398 C CA . PHE A 1 180 ? -2.448 -0.328 5.989 1.00 81.81 180 PHE A CA 1
ATOM 1399 C C . PHE A 1 180 ? -1.247 -1.119 5.453 1.00 81.81 180 PHE A C 1
ATOM 1401 O O . PHE A 1 180 ? -0.546 -0.647 4.566 1.00 81.81 180 PHE A O 1
ATOM 1408 N N . ASN A 1 181 ? -1.042 -2.355 5.924 1.00 79.31 181 ASN A N 1
ATOM 1409 C CA . ASN A 1 181 ? 0.072 -3.190 5.467 1.00 79.31 181 ASN A CA 1
ATOM 1410 C C . ASN A 1 181 ? -0.002 -3.459 3.955 1.00 79.31 181 ASN A C 1
ATOM 1412 O O . ASN A 1 181 ? 0.994 -3.296 3.254 1.00 79.31 181 ASN A O 1
ATOM 1416 N N . THR A 1 182 ? -1.177 -3.834 3.446 1.00 85.81 182 THR A N 1
ATOM 1417 C CA . THR A 1 182 ? -1.408 -4.101 2.020 1.00 85.81 182 THR A CA 1
ATOM 1418 C C . THR A 1 182 ? -1.202 -2.841 1.183 1.00 85.81 182 THR A C 1
ATOM 1420 O O . THR A 1 182 ? -0.449 -2.871 0.211 1.00 85.81 182 THR A O 1
ATOM 1423 N N . ALA A 1 183 ? -1.795 -1.717 1.600 1.00 89.62 183 ALA A N 1
ATOM 1424 C CA . ALA A 1 183 ? -1.599 -0.407 0.980 1.00 89.62 183 ALA A CA 1
ATOM 1425 C C . ALA A 1 183 ? -0.113 -0.028 0.916 1.00 89.62 183 ALA A C 1
ATOM 1427 O O . ALA A 1 183 ? 0.401 0.351 -0.135 1.00 89.62 183 ALA A O 1
ATOM 1428 N N . GLN A 1 184 ? 0.596 -0.183 2.030 1.00 88.94 184 GLN A N 1
ATOM 1429 C CA . GLN A 1 184 ? 2.003 0.157 2.139 1.00 88.94 184 GLN A CA 1
ATOM 1430 C C . GLN A 1 184 ? 2.873 -0.729 1.234 1.00 88.94 184 GLN A C 1
ATOM 1432 O O . GLN A 1 184 ? 3.738 -0.215 0.527 1.00 88.94 184 GLN A O 1
ATOM 1437 N N . MET A 1 185 ? 2.646 -2.046 1.208 1.00 89.00 185 MET A N 1
ATOM 1438 C CA . MET A 1 185 ? 3.389 -2.947 0.319 1.00 89.00 185 MET A CA 1
ATOM 1439 C C . MET A 1 185 ? 3.172 -2.586 -1.156 1.00 89.00 185 MET A C 1
ATOM 1441 O O . MET A 1 185 ? 4.138 -2.535 -1.913 1.00 89.00 185 MET A O 1
ATOM 1445 N N . LEU A 1 186 ? 1.936 -2.273 -1.561 1.00 92.75 186 LEU A N 1
ATOM 1446 C CA . LEU A 1 186 ? 1.615 -1.872 -2.939 1.00 92.75 186 LEU A CA 1
ATOM 1447 C C . LEU A 1 186 ? 2.228 -0.511 -3.312 1.00 92.75 186 LEU A C 1
ATOM 1449 O O . LEU A 1 186 ? 2.676 -0.315 -4.444 1.00 92.75 186 LEU A O 1
ATOM 1453 N N . ALA A 1 187 ? 2.274 0.426 -2.364 1.00 92.75 187 ALA A N 1
ATOM 1454 C CA . ALA A 1 187 ? 2.823 1.761 -2.580 1.00 92.75 187 ALA A CA 1
ATOM 1455 C C . ALA A 1 187 ? 4.359 1.772 -2.684 1.00 92.75 187 ALA A C 1
ATOM 1457 O O . ALA A 1 187 ? 4.910 2.559 -3.453 1.00 92.75 187 ALA A O 1
ATOM 1458 N N . PHE A 1 188 ? 5.050 0.910 -1.928 1.00 92.38 188 PHE A N 1
ATOM 1459 C CA . PHE A 1 188 ? 6.514 0.928 -1.792 1.00 92.38 188 PHE A CA 1
ATOM 1460 C C . PHE A 1 188 ? 7.231 -0.286 -2.397 1.00 92.38 188 PHE A C 1
ATOM 1462 O O . PHE A 1 188 ? 8.414 -0.498 -2.123 1.00 92.38 188 PHE A O 1
ATOM 1469 N N . CYS A 1 189 ? 6.545 -1.089 -3.211 1.00 94.50 189 CYS A N 1
ATOM 1470 C CA . CYS A 1 189 ? 7.197 -2.146 -3.973 1.00 94.50 189 CYS A CA 1
ATOM 1471 C C . CYS A 1 189 ? 8.210 -1.567 -4.976 1.00 94.50 189 CYS A C 1
ATOM 1473 O O . CYS A 1 189 ? 8.059 -0.445 -5.475 1.00 94.50 189 CYS A O 1
ATOM 1475 N N . ASP A 1 190 ? 9.234 -2.351 -5.310 1.00 93.94 190 ASP A N 1
ATOM 1476 C CA . ASP A 1 190 ? 10.201 -1.975 -6.340 1.00 93.94 190 ASP A CA 1
ATOM 1477 C C . ASP A 1 190 ? 10.614 -3.179 -7.194 1.00 93.94 190 ASP A C 1
ATOM 1479 O O . ASP A 1 190 ? 10.239 -4.317 -6.920 1.00 93.94 190 ASP A O 1
ATOM 1483 N N . CYS A 1 191 ? 11.354 -2.920 -8.268 1.00 95.06 191 CYS A N 1
ATOM 1484 C CA . CYS A 1 191 ? 11.742 -3.915 -9.257 1.00 95.06 191 CYS A CA 1
ATOM 1485 C C . CYS A 1 191 ? 13.193 -3.715 -9.686 1.00 95.06 191 CYS A C 1
ATOM 1487 O O . CYS A 1 191 ? 13.636 -2.587 -9.913 1.00 95.06 191 CYS A O 1
ATOM 1489 N N . ALA A 1 192 ? 13.917 -4.813 -9.913 1.00 93.06 192 ALA A N 1
ATOM 1490 C CA . ALA A 1 192 ? 15.195 -4.741 -10.611 1.00 93.06 192 ALA A CA 1
ATOM 1491 C C . ALA A 1 192 ? 14.989 -4.212 -12.042 1.00 93.06 192 ALA A C 1
ATOM 1493 O O . ALA A 1 192 ? 13.990 -4.513 -12.698 1.00 93.06 192 ALA A O 1
ATOM 1494 N N . GLN A 1 193 ? 15.953 -3.450 -12.563 1.00 91.88 193 GLN A N 1
ATOM 1495 C CA . GLN A 1 193 ? 15.850 -2.877 -13.912 1.00 91.88 193 GLN A CA 1
ATOM 1496 C C . GLN A 1 193 ? 15.774 -3.952 -15.014 1.00 91.88 193 GLN A C 1
ATOM 1498 O O . GLN A 1 193 ? 15.208 -3.705 -16.076 1.00 91.88 193 GLN A O 1
ATOM 1503 N N . SER A 1 194 ? 16.334 -5.140 -14.761 1.00 94.50 194 SER A N 1
ATOM 1504 C CA . SER A 1 194 ? 16.308 -6.293 -15.669 1.00 94.50 194 SER A CA 1
ATOM 1505 C C . SER A 1 194 ? 15.027 -7.132 -15.586 1.00 94.50 194 SER A C 1
ATOM 1507 O O . SER A 1 194 ? 14.814 -7.985 -16.443 1.00 94.50 194 SER A O 1
ATOM 1509 N N . ASP A 1 195 ? 14.189 -6.928 -14.568 1.00 95.12 195 ASP A N 1
ATOM 1510 C CA . ASP A 1 195 ? 12.982 -7.723 -14.327 1.00 95.12 195 ASP A CA 1
ATOM 1511 C C . ASP A 1 195 ? 11.773 -7.108 -15.048 1.00 95.12 195 ASP A C 1
ATOM 1513 O O . ASP A 1 195 ? 10.992 -6.345 -14.479 1.00 95.12 195 ASP A O 1
ATOM 1517 N N . ILE A 1 196 ? 11.651 -7.403 -16.345 1.00 95.88 196 ILE A N 1
ATOM 1518 C CA . ILE A 1 196 ? 10.596 -6.849 -17.206 1.00 95.88 196 ILE A CA 1
ATOM 1519 C C . ILE A 1 196 ? 9.175 -7.157 -16.692 1.00 95.88 196 ILE A C 1
ATOM 1521 O O . ILE A 1 196 ? 8.374 -6.219 -16.650 1.00 95.88 196 ILE A O 1
ATOM 1525 N N . PRO A 1 197 ? 8.832 -8.393 -16.268 1.00 96.56 197 PRO A N 1
ATOM 1526 C CA . PRO A 1 197 ? 7.519 -8.681 -15.685 1.00 96.56 197 PRO A CA 1
ATOM 1527 C C . PRO A 1 197 ? 7.204 -7.819 -14.458 1.00 96.56 197 PRO A C 1
ATOM 1529 O O . PRO A 1 197 ? 6.115 -7.248 -14.368 1.00 96.56 197 PRO A O 1
ATOM 1532 N N . CYS A 1 198 ? 8.167 -7.650 -13.547 1.00 96.81 198 CYS A N 1
ATOM 1533 C CA . CYS A 1 198 ? 7.985 -6.775 -12.393 1.00 96.81 198 CYS A CA 1
ATOM 1534 C C . CYS A 1 198 ? 7.754 -5.322 -12.817 1.00 96.81 198 CYS A C 1
ATOM 1536 O O . CYS A 1 198 ? 6.829 -4.679 -12.319 1.00 96.81 198 CYS A O 1
ATOM 1538 N N . GLN A 1 199 ? 8.535 -4.807 -13.775 1.00 95.69 199 GLN A N 1
ATOM 1539 C CA . GLN A 1 199 ? 8.361 -3.441 -14.281 1.00 95.69 199 GLN A CA 1
ATOM 1540 C C . GLN A 1 199 ? 6.963 -3.231 -14.882 1.00 95.69 199 GLN A C 1
ATOM 1542 O O . GLN A 1 199 ? 6.319 -2.229 -14.583 1.00 95.69 199 GLN A O 1
ATOM 1547 N N . GLN A 1 200 ? 6.448 -4.185 -15.662 1.00 94.31 200 GLN A N 1
ATOM 1548 C CA . GLN A 1 200 ? 5.085 -4.113 -16.205 1.00 94.31 200 GLN A CA 1
ATOM 1549 C C . GLN A 1 200 ? 4.020 -4.112 -15.100 1.00 94.31 200 GLN A C 1
ATOM 1551 O O . GLN A 1 200 ? 3.062 -3.332 -15.159 1.00 94.31 200 GLN A O 1
ATOM 1556 N N . SER A 1 201 ? 4.211 -4.939 -14.066 1.00 94.38 201 SER A N 1
ATOM 1557 C CA . SER A 1 201 ? 3.344 -4.950 -12.885 1.00 94.38 201 SER A CA 1
ATOM 1558 C C . SER A 1 201 ? 3.371 -3.601 -12.167 1.00 94.38 201 SER A C 1
ATOM 1560 O O . SER A 1 201 ? 2.318 -3.058 -11.850 1.00 94.38 201 SER A O 1
ATOM 1562 N N . LYS A 1 202 ? 4.558 -3.010 -11.981 1.00 94.69 202 LYS A N 1
ATOM 1563 C CA . LYS A 1 202 ? 4.748 -1.690 -11.363 1.00 94.69 202 LYS A CA 1
ATOM 1564 C C . LYS A 1 202 ? 4.046 -0.582 -12.149 1.00 94.69 202 LYS A C 1
ATOM 1566 O O . LYS A 1 202 ? 3.323 0.224 -11.569 1.00 94.69 202 LYS A O 1
ATOM 1571 N N . GLU A 1 203 ? 4.212 -0.547 -13.472 1.00 92.25 203 GLU A N 1
ATOM 1572 C CA . GLU A 1 203 ? 3.580 0.474 -14.320 1.00 92.25 203 GLU A CA 1
ATOM 1573 C C . GLU A 1 203 ? 2.050 0.382 -14.318 1.00 92.25 203 GLU A C 1
ATOM 1575 O O . GLU A 1 203 ? 1.378 1.418 -14.314 1.00 92.25 203 GLU A O 1
ATOM 1580 N N . THR A 1 204 ? 1.513 -0.840 -14.278 1.00 91.81 204 THR A N 1
ATOM 1581 C CA . THR A 1 204 ? 0.070 -1.101 -14.191 1.00 91.81 204 THR A CA 1
ATOM 1582 C C . THR A 1 204 ? -0.470 -0.732 -12.812 1.00 91.81 204 THR A C 1
ATOM 1584 O O . THR A 1 204 ? -1.420 0.043 -12.709 1.00 91.81 204 THR A O 1
ATOM 1587 N N . LEU A 1 205 ? 0.171 -1.222 -11.746 1.00 93.31 205 LEU A N 1
ATOM 1588 C CA . LEU A 1 205 ? -0.233 -0.976 -10.364 1.00 93.31 205 LEU A CA 1
ATOM 1589 C C . LEU A 1 205 ? -0.235 0.515 -10.028 1.00 93.31 205 LEU A C 1
ATOM 1591 O O . LEU A 1 205 ? -1.123 0.975 -9.318 1.00 93.31 205 LEU A O 1
ATOM 1595 N N . HIS A 1 206 ? 0.719 1.289 -10.545 1.00 92.25 206 HIS A N 1
ATOM 1596 C CA . HIS A 1 206 ? 0.809 2.735 -10.302 1.00 92.25 206 HIS A CA 1
ATOM 1597 C C . HIS A 1 206 ? 0.134 3.580 -11.396 1.00 92.25 206 HIS A C 1
ATOM 1599 O O . HIS A 1 206 ? 0.299 4.799 -11.413 1.00 92.25 206 HIS A O 1
ATOM 1605 N N . SER A 1 207 ? -0.627 2.956 -12.310 1.00 91.06 207 SER A N 1
ATOM 1606 C CA . SER A 1 207 ? -1.366 3.615 -13.401 1.00 91.06 207 SER A CA 1
ATOM 1607 C C . SER A 1 207 ? -0.537 4.648 -14.169 1.00 91.06 207 SER A C 1
ATOM 1609 O O . SER A 1 207 ? -1.042 5.697 -14.580 1.00 91.06 207 SER A O 1
ATOM 1611 N N . LYS A 1 208 ? 0.755 4.369 -14.373 1.00 86.19 208 LYS A N 1
ATOM 1612 C CA . LYS A 1 208 ? 1.729 5.329 -14.915 1.00 86.19 208 LYS A CA 1
ATOM 1613 C C . LYS A 1 208 ? 1.276 5.991 -16.231 1.00 86.19 208 LYS A C 1
ATOM 1615 O O . LYS A 1 208 ? 1.430 7.210 -16.336 1.00 86.19 208 LYS A O 1
ATOM 1620 N N . PRO A 1 209 ? 0.653 5.276 -17.196 1.00 80.38 209 PRO A N 1
ATOM 1621 C CA . PRO A 1 209 ? 0.175 5.885 -18.440 1.00 80.38 209 PRO A CA 1
ATOM 1622 C C . PRO A 1 209 ? -0.917 6.950 -18.263 1.00 80.38 209 PRO A C 1
ATOM 1624 O O . PRO A 1 209 ? -1.015 7.837 -19.103 1.00 80.38 209 PRO A O 1
ATOM 1627 N N . CYS A 1 210 ? -1.722 6.875 -17.199 1.00 86.69 210 CYS A N 1
ATOM 1628 C CA . CYS A 1 210 ? -2.819 7.813 -16.946 1.00 86.69 210 CYS A CA 1
ATOM 1629 C C . CYS A 1 210 ? -2.482 8.843 -15.859 1.00 86.69 210 CYS A C 1
ATOM 1631 O O . CYS A 1 210 ? -2.718 10.035 -16.036 1.00 86.69 210 CYS A O 1
ATOM 1633 N N . ALA A 1 211 ? -1.931 8.392 -14.730 1.00 76.88 211 ALA A N 1
ATOM 1634 C CA . ALA A 1 211 ? -1.768 9.214 -13.535 1.00 76.88 211 ALA A CA 1
ATOM 1635 C C . ALA A 1 211 ? -0.419 9.952 -13.462 1.00 76.88 211 ALA A C 1
ATOM 1637 O O . ALA A 1 211 ? -0.338 10.984 -12.798 1.00 76.88 211 ALA A O 1
ATOM 1638 N N . LEU A 1 212 ? 0.631 9.442 -14.122 1.00 73.44 212 LEU A N 1
ATOM 1639 C CA . LEU A 1 212 ? 2.000 9.966 -13.984 1.00 73.44 212 LEU A CA 1
ATOM 1640 C C . LEU A 1 212 ? 2.551 10.598 -15.271 1.00 73.44 212 LEU A C 1
ATOM 1642 O O . LEU A 1 212 ? 3.312 11.562 -15.203 1.00 73.44 212 LEU A O 1
ATOM 1646 N N . ASN A 1 213 ? 2.162 10.097 -16.445 1.00 70.56 213 ASN A N 1
ATOM 1647 C CA . ASN A 1 213 ? 2.704 10.539 -17.733 1.00 70.56 213 ASN A CA 1
ATOM 1648 C C . ASN A 1 213 ? 1.975 11.775 -18.298 1.00 70.56 213 ASN A C 1
ATOM 1650 O O . ASN A 1 213 ? 1.378 11.727 -19.374 1.00 70.56 213 ASN A O 1
ATOM 1654 N N . ILE A 1 214 ? 2.051 12.904 -17.589 1.00 74.50 214 ILE A N 1
ATOM 1655 C CA . ILE A 1 214 ? 1.646 14.211 -18.130 1.00 74.50 214 ILE A CA 1
ATOM 1656 C C . ILE A 1 214 ? 2.756 14.711 -19.062 1.00 74.50 214 ILE A C 1
ATOM 1658 O O . ILE A 1 214 ? 3.915 14.811 -18.657 1.00 74.50 214 ILE A O 1
ATOM 1662 N N . VAL A 1 215 ? 2.409 15.029 -20.311 1.00 74.94 215 VAL A N 1
ATOM 1663 C CA . VAL A 1 215 ? 3.349 15.552 -21.313 1.00 74.94 215 VAL A CA 1
ATOM 1664 C C . VAL A 1 215 ? 2.969 16.998 -21.665 1.00 74.94 215 VAL A C 1
ATOM 1666 O O . VAL A 1 215 ? 1.856 17.214 -22.145 1.00 74.94 215 VAL A O 1
ATOM 1669 N N . PRO A 1 216 ? 3.865 17.989 -21.480 1.00 83.94 216 PRO A N 1
ATOM 1670 C CA . PRO A 1 216 ? 5.197 17.875 -20.878 1.00 83.94 216 PRO A CA 1
ATOM 1671 C C . PRO A 1 216 ? 5.134 17.661 -19.352 1.00 83.94 216 PRO A C 1
ATOM 1673 O O . PRO A 1 216 ? 4.170 18.103 -18.720 1.00 83.94 216 PRO A O 1
ATOM 1676 N N . PRO A 1 217 ? 6.164 17.045 -18.739 1.00 85.06 217 PRO A N 1
ATOM 1677 C CA . PRO A 1 217 ? 6.230 16.912 -17.288 1.00 85.06 217 PRO A CA 1
ATOM 1678 C C . PRO A 1 217 ? 6.166 18.288 -16.602 1.00 85.06 217 PRO A C 1
ATOM 1680 O O . PRO A 1 217 ? 6.926 19.188 -16.981 1.00 85.06 217 PRO A O 1
ATOM 1683 N N . PRO A 1 218 ? 5.285 18.486 -15.605 1.00 89.50 218 PRO A N 1
ATOM 1684 C CA . PRO A 1 218 ? 5.211 19.746 -14.877 1.00 89.50 218 PRO A CA 1
ATOM 1685 C C . PRO A 1 218 ? 6.475 19.965 -14.037 1.00 89.50 218 PRO A C 1
ATOM 1687 O O . PRO A 1 218 ? 7.145 19.023 -13.614 1.00 89.50 218 PRO A O 1
ATOM 1690 N N . THR A 1 219 ? 6.792 21.225 -13.735 1.00 93.25 219 THR A N 1
ATOM 1691 C CA . THR A 1 219 ? 7.852 21.533 -12.766 1.00 93.25 219 THR A CA 1
ATOM 1692 C C . THR A 1 219 ? 7.401 21.159 -11.354 1.00 93.25 219 THR A C 1
ATOM 1694 O O . THR A 1 219 ? 6.217 21.266 -11.027 1.00 93.25 219 THR A O 1
ATOM 1697 N N . CYS A 1 220 ? 8.338 20.809 -10.467 1.00 94.88 220 CYS A N 1
ATOM 1698 C CA . CYS A 1 220 ? 8.014 20.544 -9.059 1.00 94.88 220 CYS A CA 1
ATOM 1699 C C . CYS A 1 220 ? 7.265 21.722 -8.410 1.00 94.88 220 CYS A C 1
ATOM 1701 O O . CYS A 1 220 ? 6.337 21.521 -7.632 1.00 94.88 220 CYS A O 1
ATOM 1703 N N . LEU A 1 221 ? 7.622 22.959 -8.779 1.00 96.00 221 LEU A N 1
ATOM 1704 C CA . LEU A 1 221 ? 6.946 24.165 -8.302 1.00 96.00 221 LEU A CA 1
ATOM 1705 C C . LEU A 1 221 ? 5.475 24.213 -8.751 1.00 96.00 221 LEU A C 1
ATOM 1707 O O . LEU A 1 221 ? 4.598 24.506 -7.941 1.00 96.00 221 LEU A O 1
ATOM 1711 N N . SER A 1 222 ? 5.191 23.879 -10.014 1.00 93.75 222 SER A N 1
ATOM 1712 C CA . SER A 1 222 ? 3.824 23.803 -10.548 1.00 93.75 222 SER A CA 1
ATOM 1713 C C . SER A 1 222 ? 2.980 22.742 -9.833 1.00 93.75 222 SER A C 1
ATOM 1715 O O . SER A 1 222 ? 1.828 23.014 -9.486 1.00 93.75 222 SER A O 1
ATOM 1717 N N . VAL A 1 223 ? 3.558 21.573 -9.536 1.00 92.19 223 VAL A N 1
ATOM 1718 C CA . VAL A 1 223 ? 2.881 20.509 -8.774 1.00 92.19 223 VAL A CA 1
ATOM 1719 C C . VAL A 1 223 ? 2.541 20.982 -7.358 1.00 92.19 223 VAL A C 1
ATOM 1721 O O . VAL A 1 223 ? 1.396 20.852 -6.927 1.00 92.19 223 VAL A O 1
ATOM 1724 N N . ILE A 1 224 ? 3.490 21.614 -6.657 1.00 93.75 224 ILE A N 1
ATOM 1725 C CA . ILE A 1 224 ? 3.269 22.159 -5.306 1.00 93.75 224 ILE A CA 1
ATOM 1726 C C . ILE A 1 224 ? 2.183 23.243 -5.313 1.00 93.75 224 ILE A C 1
ATOM 1728 O O . ILE A 1 224 ? 1.325 23.255 -4.430 1.00 93.75 224 ILE A O 1
ATOM 1732 N N . HIS A 1 225 ? 2.184 24.150 -6.295 1.00 95.12 225 HIS A N 1
ATOM 1733 C CA . HIS A 1 225 ? 1.138 25.170 -6.413 1.00 95.12 225 HIS A CA 1
ATOM 1734 C C . HIS A 1 225 ? -0.241 24.563 -6.660 1.00 95.12 225 HIS A C 1
ATOM 1736 O O . HIS A 1 225 ? -1.208 24.990 -6.034 1.00 95.12 225 HIS A O 1
ATOM 1742 N N . THR A 1 226 ? -0.322 23.550 -7.522 1.00 91.19 226 THR A N 1
ATOM 1743 C CA . THR A 1 226 ? -1.574 22.830 -7.790 1.00 91.19 226 THR A CA 1
ATOM 1744 C C . THR A 1 226 ? -2.095 22.169 -6.516 1.00 91.19 226 THR A C 1
ATOM 1746 O O . THR A 1 226 ? -3.260 22.337 -6.176 1.00 91.19 226 THR A O 1
ATOM 1749 N N . CYS A 1 227 ? -1.214 21.509 -5.761 1.00 93.56 227 CYS A N 1
ATOM 1750 C CA . CYS A 1 227 ? -1.554 20.877 -4.488 1.00 93.56 227 CYS A CA 1
ATOM 1751 C C . CYS A 1 227 ? -2.036 21.881 -3.430 1.00 93.56 227 CYS A C 1
ATOM 1753 O O . CYS A 1 227 ? -3.009 21.628 -2.734 1.00 93.56 227 CYS A O 1
ATOM 1755 N N . ARG A 1 228 ? -1.408 23.061 -3.324 1.00 93.56 228 ARG A N 1
ATOM 1756 C CA . ARG A 1 228 ? -1.822 24.100 -2.359 1.00 93.56 228 ARG A CA 1
ATOM 1757 C C . ARG A 1 228 ? -3.232 24.643 -2.602 1.00 93.56 228 ARG A C 1
ATOM 1759 O O . ARG A 1 228 ? -3.851 25.118 -1.652 1.00 93.56 228 ARG A O 1
ATOM 1766 N N . ASN A 1 229 ? -3.701 24.591 -3.848 1.00 91.62 229 ASN A N 1
ATOM 1767 C CA . ASN A 1 229 ? -5.036 25.037 -4.248 1.00 91.62 229 ASN A CA 1
ATOM 1768 C C . ASN A 1 229 ? -6.106 23.938 -4.107 1.00 91.62 229 ASN A C 1
ATOM 1770 O O . ASN A 1 229 ? -7.281 24.221 -4.321 1.00 91.62 229 ASN A O 1
ATOM 1774 N N . ASP A 1 230 ? -5.716 22.708 -3.764 1.00 88.19 230 ASP A N 1
ATOM 1775 C CA . ASP A 1 230 ? -6.608 21.570 -3.545 1.00 88.19 230 ASP A CA 1
ATOM 1776 C C . ASP A 1 230 ? -6.667 21.248 -2.045 1.00 88.19 230 ASP A C 1
ATOM 1778 O O . ASP A 1 230 ? -5.641 20.998 -1.411 1.00 88.19 230 ASP A O 1
ATOM 1782 N N . GLU A 1 231 ? -7.859 21.287 -1.445 1.00 89.06 231 GLU A N 1
ATOM 1783 C CA . GLU A 1 231 ? -7.994 21.125 0.010 1.00 89.06 231 GLU A CA 1
ATOM 1784 C C . GLU A 1 231 ? -7.522 19.752 0.495 1.00 89.06 231 GLU A C 1
ATOM 1786 O O . GLU A 1 231 ? -6.854 19.675 1.526 1.00 89.06 231 GLU A O 1
ATOM 1791 N N . LEU A 1 232 ? -7.804 18.695 -0.272 1.00 86.00 232 LEU A N 1
ATOM 1792 C CA . LEU A 1 232 ? -7.412 17.326 0.062 1.00 86.00 232 LEU A CA 1
ATOM 1793 C C . LEU A 1 232 ? -5.897 17.134 -0.033 1.00 86.00 232 LEU A C 1
ATOM 1795 O O . LEU A 1 232 ? -5.313 16.474 0.815 1.00 86.00 232 LEU A O 1
ATOM 1799 N N . CYS A 1 233 ? -5.244 17.722 -1.037 1.00 90.81 233 CYS A N 1
ATOM 1800 C CA . CYS A 1 233 ? -3.792 17.648 -1.185 1.00 90.81 233 CYS A CA 1
ATOM 1801 C C . CYS A 1 233 ? -3.053 18.500 -0.142 1.00 90.81 233 CYS A C 1
ATOM 1803 O O . CYS A 1 233 ? -1.955 18.152 0.292 1.00 90.81 233 CYS A O 1
ATOM 1805 N N . ARG A 1 234 ? -3.646 19.627 0.271 1.00 90.12 234 ARG A N 1
ATOM 1806 C CA . ARG A 1 234 ? -3.072 20.524 1.282 1.00 90.12 234 ARG A CA 1
ATOM 1807 C C . ARG A 1 234 ? -3.090 19.916 2.686 1.00 90.12 234 ARG A C 1
ATOM 1809 O O . ARG A 1 234 ? -2.214 20.245 3.487 1.00 90.12 234 ARG A O 1
ATOM 1816 N N . LEU A 1 235 ? -4.093 19.100 3.008 1.00 82.31 235 LEU A N 1
ATOM 1817 C CA . LEU A 1 235 ? -4.227 18.488 4.326 1.00 82.31 235 LEU A CA 1
ATOM 1818 C C . LEU A 1 235 ? -3.321 17.252 4.436 1.00 82.31 235 LEU A C 1
ATOM 1820 O O . LEU A 1 235 ? -3.416 16.351 3.611 1.00 82.31 235 LEU A O 1
ATOM 1824 N N . PRO A 1 236 ? -2.449 17.173 5.455 1.00 56.12 236 PRO A N 1
ATOM 1825 C CA . PRO A 1 236 ? -1.515 16.063 5.571 1.00 56.12 236 PRO A CA 1
ATOM 1826 C C . PRO A 1 236 ? -2.166 14.732 5.967 1.00 56.12 236 PRO A C 1
ATOM 1828 O O . PRO A 1 236 ? -1.479 13.734 5.833 1.00 56.12 236 PRO A O 1
ATOM 1831 N N . ASN A 1 237 ? -3.421 14.707 6.452 1.00 48.81 237 ASN A N 1
ATOM 1832 C CA . ASN A 1 237 ? -4.151 13.513 6.914 1.00 48.81 237 ASN A CA 1
ATOM 1833 C C . ASN A 1 237 ? -5.646 13.839 7.159 1.00 48.81 237 ASN A C 1
ATOM 1835 O O . ASN A 1 237 ? -5.971 14.420 8.197 1.00 48.81 237 ASN A O 1
ATOM 1839 N N . SER A 1 238 ? -6.555 13.482 6.249 1.00 35.78 238 SER A N 1
ATOM 1840 C CA . SER A 1 238 ? -8.016 13.538 6.469 1.00 35.78 238 SER A CA 1
ATOM 1841 C C . SER A 1 238 ? -8.708 12.299 5.940 1.00 35.78 238 SER A C 1
ATOM 1843 O O . SER A 1 238 ? -8.353 11.914 4.801 1.00 35.78 238 SER A O 1
#

pLDDT: mean 76.94, std 20.41, range [27.64, 96.81]

Secondary structure (DSSP, 8-state):
-----------------------HHHHHHHHHH-TTTHHHHHHHHHHHHEETTEEEEES-HHHHHHHHHHHHHH-GGGGGGPPTT-HHHHHHHHH----------------------S-GGGS-SSSPPBHHHHHHHHHHSHHHHHHHHHHHHHT--SSS---HHHHHHHHHHHHHTS-HHHHHHHHH-B--TT-HHHHHHHHHHTTIIIII--SSPPPHHHHHHHHHTSHHHHSS--

Foldseek 3Di:
DDDDDDDDDPPPDDPPPPPPLQQLVNVLVCLCPDPPCSVVLLVVLQPQQADVPGRLDGPDLVSNVVSLVVSCVVPVSCVSLDDDLDSSSSSCSNVVDPNDPPPPDDDDDDDDPDDPDDDPQPPDDPDQAQLLVLVVNLCVDPVSVVLQVQLLVQLDDPVHQHPQVSNVVSVVVNLSPDNVSSSVSNVRHDDDPPPVSSVVSNCSSVSCSHHPPDPPHDDPVVVVVVLCVDPVSVDPGD

Radius of gyration: 25.08 Å; chains: 1; bounding box: 83×73×58 Å

Sequence (238 aa):
MLVFIFLAVTLSSENESSSQTNDCAHLIQKCLIDANGCEQSWRSMEDTCLTPGDSCKINNSLHCNLSIQALVEKNFQFKECLCMDDLHCTVNKLFGKKCTNKTDNMEKDNKDKWNLTTTPFYHGFKQMQSCLEVTEACVGDVVCNAQLALYLKACSANGNLCDVKHCQAAIRFFYQNMPFNTAQMLAFCDCAQSDIPCQQSKETLHSKPCALNIVPPPTCLSVIHTCRNDELCRLPNS